Protein AF-A4X6F1-F1 (afdb_monomer)

InterPro domains:
  IPR041304 AbiTii [PF18864] (18-211)

pLDDT: mean 76.02, std 17.21, range [30.52, 94.38]

Organism: Salinispora tropica (strain ATCC BAA-916 / DSM 44818 / JCM 13857 / NBRC 105044 / CNB-440) (NCBI:txid369723)

Sequence (325 aa):
MCRVRRRLLCAYRGPVTLVEDLIRDATASAVPVEDLPRRLKVIAARSKTAELAAWVGHELQGYHASPELIPSYRGPFAVPALGHFLGPFGSERKNEAIAPAAFPKEYRDGPLFNITFADSMAELTDHARTDEKAIRAAWPADALVLVEMLKREGTLNMDPMYSLIQGYRAIPRSMLIGVLDSVRNRILDLALSFEEIAPDAGESRATPEESARMSQVFNTYVYGGQAAVGSTNVHQVQVNRSDEDTLLAALAAVGVDPDSMEELKKALAEDREDNGGNDPAKPGRAVSSWLGRLSLRAATAGGTVAVGAGGNVVSQLIMSYFGMG

Solvent-accessible surface area (backbone atoms only — not comparable to full-atom values): 18382 Å² total; per-residue (Å²): 136,87,81,84,78,82,79,79,79,75,76,82,72,70,85,84,36,61,34,58,54,47,38,53,43,56,72,34,89,84,50,62,67,64,55,51,48,62,55,50,37,52,34,21,63,45,28,67,28,62,68,59,34,49,51,36,46,34,48,65,69,21,26,80,92,44,70,85,73,59,46,68,76,40,32,79,38,86,38,58,22,30,27,31,32,44,32,69,98,77,38,72,44,73,74,40,77,55,59,51,82,30,44,51,78,86,51,42,85,28,75,72,30,32,46,63,65,40,64,17,40,60,55,48,52,55,65,50,64,51,90,56,69,48,48,77,48,65,55,61,73,66,54,49,55,48,52,54,50,34,45,74,71,65,58,33,68,64,66,84,68,46,45,70,80,44,51,24,27,46,43,47,37,66,56,49,49,50,35,54,48,54,51,40,51,47,54,32,54,51,30,55,54,37,43,76,67,39,60,53,38,42,76,46,74,49,51,74,66,45,27,52,52,49,48,53,53,47,46,47,74,66,34,57,91,44,70,75,80,77,64,93,72,60,70,81,69,68,61,53,75,83,51,64,70,60,52,52,52,54,41,47,76,73,54,54,53,72,69,62,52,56,51,46,56,52,18,52,50,50,30,18,54,78,49,78,72,39,83,51,78,51,81,40,71,43,42,51,49,47,55,52,50,52,56,52,44,33,73,72,42,101,49,90,46,59,81,54,65,54,61,58,49,55,50,48,54,53,30,35,48,40,70,57,116

Mean predicted aligned error: 16.56 Å

Radius of gyration: 26.86 Å; Cα contacts (8 Å, |Δi|>4): 402; chains: 1; bounding box: 90×57×72 Å

Secondary structure (DSSP, 8-state):
-PPP--------PPPPPHHHHHHHHHH-TTS-GGGHHHHHHHHHHHHT-HHHHHHHHHHHH-STT-GGG--GGG--EE--EEEEEE-GGG-EEEEEEE-GGGS-HHHHTSTTTEE---S-HHHHHHHHH-S-SEEEEEPPHHHHHHHHHHHHTT-S-S-TT-EEEEEEEEEEHHHHHHHHHHHHHHHHHHHHHHHHH-TTBTTBPPPHHHHHHHHHHHIIIIITTS--TT-TTS------TT-HHHHHHHHHHTT--HHHHHHHHHHHHHHHHHTTTS--SS--HHHHHHHHHHHHHHHHS-SSS-TTHHHHHHHHHHHHHTT--

Foldseek 3Di:
DDDDDDPPPPPPDDPQALLNVLLVLLPDPPHQLLVSLVSQCLLCVLQVQVVSNVVSVQQAAFCPVPVVLAFPLQDFDFFWKFFWKAFPPRDIDGRHTDQLVQADPVPSSPPLGTDGTRHHSVVLVVLLPDPDQWDWAWDDPVVLVVQVVCVVVVRGNDDNRIGTPTMTTTHGSVSSVSSSNLSSVLSNQLSVQLCVLPVNRSVHRHDPVSSVSSNVSNCCSGPVVAPSPDDPPPPPPQLPQPPLVVLLVQLVVLPDDPVLSVQQVVQQVVQCVVVVNDRDLDRDPSNVVSLVVSLVCCVPDVDDPPNPNSSVVNVVSRCSNSVND

Structure (mmCIF, N/CA/C/O backbone):
data_AF-A4X6F1-F1
#
_entry.id   AF-A4X6F1-F1
#
loop_
_atom_site.group_PDB
_atom_site.id
_atom_site.type_symbol
_atom_site.label_atom_id
_atom_site.label_alt_id
_atom_site.label_comp_id
_atom_site.label_asym_id
_atom_site.label_entity_id
_atom_site.label_seq_id
_atom_site.pdbx_PDB_ins_code
_atom_site.Cartn_x
_atom_site.Cartn_y
_atom_site.Cartn_z
_atom_site.occupancy
_atom_site.B_iso_or_equiv
_atom_site.auth_seq_id
_atom_site.auth_comp_id
_atom_site.auth_asym_id
_atom_site.auth_atom_id
_atom_site.pdbx_PDB_model_num
ATOM 1 N N . MET A 1 1 ? 57.272 -41.730 -19.619 1.00 36.62 1 MET A N 1
ATOM 2 C CA . MET A 1 1 ? 55.916 -41.923 -19.057 1.00 36.62 1 MET A CA 1
ATOM 3 C C . MET A 1 1 ? 55.271 -40.559 -18.838 1.00 36.62 1 MET A C 1
ATOM 5 O O . MET A 1 1 ? 55.681 -39.824 -17.949 1.00 36.62 1 MET A O 1
ATOM 9 N N . CYS A 1 2 ? 54.348 -40.186 -19.728 1.00 32.41 2 CYS A N 1
ATOM 10 C CA . CYS A 1 2 ? 53.665 -38.889 -19.763 1.00 32.41 2 CYS A CA 1
ATOM 11 C C . CYS A 1 2 ? 52.750 -38.680 -18.549 1.00 32.41 2 CYS A C 1
ATOM 13 O O . CYS A 1 2 ? 51.863 -39.490 -18.293 1.00 32.41 2 CYS A O 1
ATOM 15 N N . ARG A 1 3 ? 52.927 -37.551 -17.850 1.00 36.66 3 ARG A N 1
ATOM 16 C CA . ARG A 1 3 ? 51.977 -37.036 -16.857 1.00 36.66 3 ARG A CA 1
ATOM 17 C C . ARG A 1 3 ? 50.775 -36.399 -17.557 1.00 36.66 3 ARG A C 1
ATOM 19 O O . ARG A 1 3 ? 50.921 -35.523 -18.406 1.00 36.66 3 ARG A O 1
ATOM 26 N N . VAL A 1 4 ? 49.598 -36.845 -17.140 1.00 40.94 4 VAL A N 1
ATOM 27 C CA . VAL A 1 4 ? 48.264 -36.371 -17.516 1.00 40.94 4 VAL A CA 1
ATOM 28 C C . VAL A 1 4 ? 48.115 -34.877 -17.193 1.00 40.94 4 VAL A C 1
ATOM 30 O O . VAL A 1 4 ? 48.156 -34.487 -16.028 1.00 40.94 4 VAL A O 1
ATOM 33 N N . ARG A 1 5 ? 47.905 -34.030 -18.209 1.00 41.47 5 ARG A N 1
ATOM 34 C CA . ARG A 1 5 ? 47.397 -32.658 -18.036 1.00 41.47 5 ARG A CA 1
ATOM 35 C C . ARG A 1 5 ? 45.874 -32.688 -18.172 1.00 41.47 5 ARG A C 1
ATOM 37 O O . ARG A 1 5 ? 45.359 -32.733 -19.285 1.00 41.47 5 ARG A O 1
ATOM 44 N N . ARG A 1 6 ? 45.149 -32.638 -17.049 1.00 42.06 6 ARG A N 1
ATOM 45 C CA . ARG A 1 6 ? 43.729 -32.252 -17.042 1.00 42.06 6 ARG A CA 1
ATOM 46 C C . ARG A 1 6 ? 43.650 -30.759 -17.370 1.00 42.06 6 ARG A C 1
ATOM 48 O O . ARG A 1 6 ? 44.070 -29.931 -16.567 1.00 42.06 6 ARG A O 1
ATOM 55 N N . ARG A 1 7 ? 43.141 -30.420 -18.556 1.00 40.66 7 ARG A N 1
ATOM 56 C CA . ARG A 1 7 ? 42.667 -29.066 -18.869 1.00 40.66 7 ARG A CA 1
ATOM 57 C C . ARG A 1 7 ? 41.389 -28.839 -18.062 1.00 40.66 7 ARG A C 1
ATOM 59 O O . ARG A 1 7 ? 40.362 -29.431 -18.372 1.00 40.66 7 ARG A O 1
ATOM 66 N N . LEU A 1 8 ? 41.471 -28.020 -17.017 1.00 40.75 8 LEU A N 1
ATOM 67 C CA . LEU A 1 8 ? 40.300 -27.373 -16.435 1.00 40.75 8 LEU A CA 1
ATOM 68 C C . LEU A 1 8 ? 39.771 -26.400 -17.492 1.00 40.75 8 LEU A C 1
ATOM 70 O O . LEU A 1 8 ? 40.418 -25.402 -17.803 1.00 40.75 8 LEU A O 1
ATOM 74 N N . LEU A 1 9 ? 38.637 -26.743 -18.097 1.00 37.91 9 LEU A N 1
ATOM 75 C CA . LEU A 1 9 ? 37.834 -25.812 -18.878 1.00 37.91 9 LEU A CA 1
ATOM 76 C C . LEU A 1 9 ? 37.251 -24.803 -17.885 1.00 37.91 9 LEU A C 1
ATOM 78 O O . LEU A 1 9 ? 36.256 -25.076 -17.221 1.00 37.91 9 LEU A O 1
ATOM 82 N N . CYS A 1 10 ? 37.920 -23.662 -17.739 1.00 36.12 10 CYS A N 1
ATOM 83 C CA . CYS A 1 10 ? 37.310 -22.477 -17.157 1.00 36.12 10 CYS A CA 1
ATOM 84 C C . CYS A 1 10 ? 36.230 -22.040 -18.153 1.00 36.12 10 CYS A C 1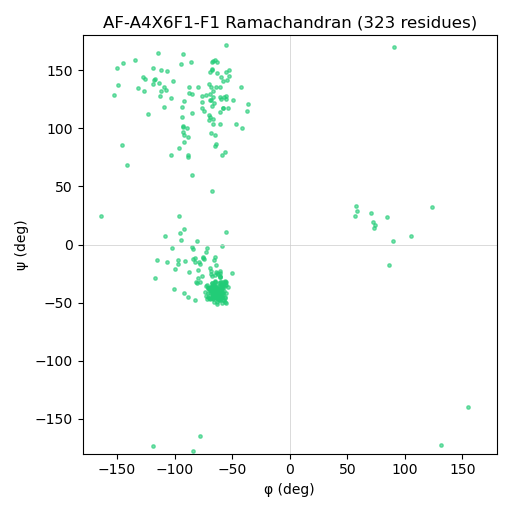
ATOM 86 O O . CYS A 1 10 ? 36.559 -21.557 -19.237 1.00 36.12 10 CYS A O 1
ATOM 88 N N . ALA A 1 11 ? 34.960 -22.309 -17.848 1.00 42.09 11 ALA A N 1
ATOM 89 C CA . ALA A 1 11 ? 33.855 -21.764 -18.619 1.00 42.09 11 ALA A CA 1
ATOM 90 C C . ALA A 1 11 ? 33.946 -20.237 -18.518 1.00 42.09 11 ALA A C 1
ATOM 92 O O . ALA A 1 11 ? 33.846 -19.677 -17.428 1.00 42.09 11 ALA A O 1
ATOM 93 N N . TYR A 1 12 ? 34.217 -19.579 -19.642 1.00 37.53 12 TYR A N 1
ATOM 94 C CA . TYR A 1 12 ? 34.167 -18.129 -19.756 1.00 37.53 12 TYR A CA 1
ATOM 95 C C . TYR A 1 12 ? 32.707 -17.710 -19.550 1.00 37.53 12 TYR A C 1
ATOM 97 O O . TYR A 1 12 ? 31.896 -17.794 -20.468 1.00 37.53 12 TYR A O 1
ATOM 105 N N . ARG A 1 13 ? 32.351 -17.359 -18.312 1.00 44.72 13 ARG A N 1
ATOM 106 C CA . ARG A 1 13 ? 31.110 -16.643 -18.011 1.00 44.72 13 ARG A CA 1
ATOM 107 C C . ARG A 1 13 ? 31.314 -15.241 -18.592 1.00 44.72 13 ARG A C 1
ATOM 109 O O . ARG A 1 13 ? 32.350 -14.637 -18.312 1.00 44.72 13 ARG A O 1
ATOM 116 N N . GLY A 1 14 ? 30.417 -14.791 -19.469 1.00 52.62 14 GLY A N 1
ATOM 117 C CA . GLY A 1 14 ? 30.467 -13.438 -20.033 1.00 52.62 14 GLY A CA 1
ATOM 118 C C . GLY A 1 14 ? 30.489 -12.359 -18.937 1.00 52.62 14 GLY A C 1
ATOM 119 O O . GLY A 1 14 ? 30.359 -12.691 -17.754 1.00 52.62 14 GLY A O 1
ATOM 120 N N . PRO A 1 15 ? 30.701 -11.078 -19.287 1.00 60.91 15 PRO A N 1
ATOM 121 C CA . PRO A 1 15 ? 30.598 -9.999 -18.309 1.00 60.91 15 PRO A CA 1
ATOM 122 C C . PRO A 1 15 ? 29.216 -10.055 -17.647 1.00 60.91 15 PRO A C 1
ATOM 124 O O . PRO A 1 15 ? 28.209 -10.093 -18.344 1.00 60.91 15 PRO A O 1
ATOM 127 N N . VAL A 1 16 ? 29.193 -10.119 -16.313 1.00 68.19 16 VAL A N 1
ATOM 128 C CA . VAL A 1 16 ? 27.951 -10.131 -15.528 1.00 68.19 16 VAL A CA 1
ATOM 129 C C . VAL A 1 16 ? 27.199 -8.835 -15.815 1.00 68.19 16 VAL A C 1
ATOM 131 O O . VAL A 1 16 ? 27.798 -7.763 -15.710 1.00 68.19 16 VAL A O 1
ATOM 134 N N . THR A 1 17 ? 25.931 -8.931 -16.211 1.00 82.75 17 THR A N 1
ATOM 135 C CA . THR A 1 17 ? 25.124 -7.757 -16.578 1.00 82.75 17 THR A CA 1
ATOM 136 C C . THR A 1 17 ? 24.471 -7.128 -15.344 1.00 82.75 17 THR A C 1
ATOM 138 O O . THR A 1 17 ? 24.249 -7.796 -14.330 1.00 82.75 17 THR A O 1
ATOM 141 N N . LEU A 1 18 ? 24.107 -5.840 -15.414 1.00 84.69 18 LEU A N 1
ATOM 142 C CA . LEU A 1 18 ? 23.354 -5.178 -14.334 1.00 84.69 18 LEU A CA 1
ATOM 143 C C . LEU A 1 18 ? 22.042 -5.897 -13.974 1.00 84.69 18 LEU A C 1
ATOM 145 O O . LEU A 1 18 ? 21.620 -5.846 -12.816 1.00 84.69 18 LEU A O 1
ATOM 149 N N . VAL A 1 19 ? 21.392 -6.537 -14.949 1.00 83.88 19 VAL A N 1
ATOM 150 C CA . VAL A 1 19 ? 20.158 -7.305 -14.731 1.00 83.88 19 VAL A CA 1
ATOM 151 C C . VAL A 1 19 ? 20.457 -8.597 -13.973 1.00 83.88 19 VAL A C 1
ATOM 153 O O . VAL A 1 19 ? 19.805 -8.858 -12.963 1.00 83.88 19 VAL A O 1
ATOM 156 N N . GLU A 1 20 ? 21.487 -9.350 -14.370 1.00 84.38 20 GLU A N 1
ATOM 157 C CA . GLU A 1 20 ? 21.931 -10.552 -13.646 1.00 84.38 20 GLU A CA 1
ATOM 158 C C . GLU A 1 20 ? 22.340 -10.226 -12.197 1.00 84.38 20 GLU A C 1
ATOM 160 O O . GLU A 1 20 ? 21.999 -10.957 -11.260 1.00 84.38 20 GLU A O 1
ATOM 165 N N . ASP A 1 21 ? 23.032 -9.101 -11.987 1.00 86.06 21 ASP A N 1
ATOM 166 C CA . ASP A 1 21 ? 23.384 -8.599 -10.656 1.00 86.06 21 ASP A CA 1
ATOM 167 C C . ASP A 1 21 ? 22.141 -8.249 -9.824 1.00 86.06 21 ASP A C 1
ATOM 169 O O . ASP A 1 21 ? 22.114 -8.514 -8.620 1.00 86.06 21 ASP A O 1
ATOM 173 N N . LEU A 1 22 ? 21.105 -7.670 -10.440 1.00 87.38 22 LEU A N 1
ATOM 174 C CA . LEU A 1 22 ? 19.850 -7.360 -9.759 1.00 87.38 22 LEU A CA 1
ATOM 175 C C . LEU A 1 22 ? 19.073 -8.631 -9.388 1.00 87.38 22 LEU A C 1
ATOM 177 O O . LEU A 1 22 ? 18.579 -8.715 -8.266 1.00 87.38 22 LEU A O 1
ATOM 181 N N . ILE A 1 23 ? 19.009 -9.628 -10.276 1.00 86.19 23 ILE A N 1
ATOM 182 C CA . ILE A 1 23 ? 18.374 -10.931 -10.010 1.00 86.19 23 ILE A CA 1
ATOM 183 C C . ILE A 1 23 ? 19.081 -11.632 -8.847 1.00 86.19 23 ILE A C 1
ATOM 185 O O . ILE A 1 23 ? 18.438 -12.093 -7.895 1.00 86.19 23 ILE A O 1
ATOM 189 N N . ARG A 1 24 ? 20.41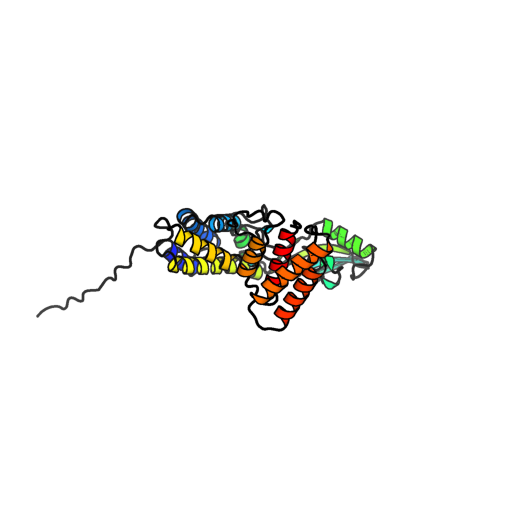8 -11.677 -8.876 1.00 86.19 24 ARG A N 1
ATOM 190 C CA . ARG A 1 24 ? 21.219 -12.260 -7.792 1.00 86.19 24 ARG A CA 1
ATOM 191 C C . ARG A 1 24 ? 20.947 -11.564 -6.461 1.00 86.19 24 ARG A C 1
ATOM 193 O O . ARG A 1 24 ? 20.807 -12.224 -5.437 1.00 86.19 24 ARG A O 1
ATOM 200 N N . ASP A 1 25 ? 20.864 -10.243 -6.462 1.00 86.56 25 ASP A N 1
ATOM 201 C CA . ASP A 1 25 ? 20.726 -9.475 -5.231 1.00 86.56 25 ASP A CA 1
ATOM 202 C C . ASP A 1 25 ? 19.282 -9.459 -4.703 1.00 86.56 25 ASP A C 1
ATOM 204 O O . ASP A 1 25 ? 19.070 -9.416 -3.491 1.00 86.56 25 ASP A O 1
ATOM 208 N N . ALA A 1 26 ? 18.284 -9.576 -5.582 1.00 84.88 26 ALA A N 1
ATOM 209 C CA . ALA A 1 26 ? 16.891 -9.756 -5.191 1.00 84.88 26 ALA A CA 1
ATOM 210 C C . ALA A 1 26 ? 16.644 -11.145 -4.575 1.00 84.88 26 ALA A C 1
ATOM 212 O O . ALA A 1 26 ? 15.922 -11.241 -3.580 1.00 84.88 26 ALA A O 1
ATOM 213 N N . THR A 1 27 ? 17.292 -12.191 -5.106 1.00 83.94 27 THR A N 1
ATOM 214 C CA . THR A 1 27 ? 17.235 -13.567 -4.569 1.00 83.94 27 THR A CA 1
ATOM 215 C C . THR A 1 27 ? 18.090 -13.762 -3.315 1.00 83.94 27 THR A C 1
ATOM 217 O O . THR A 1 27 ? 17.778 -14.602 -2.467 1.00 83.94 27 THR A O 1
ATOM 220 N N . ALA A 1 28 ? 19.154 -12.975 -3.147 1.00 79.31 28 ALA A N 1
ATOM 221 C CA . ALA A 1 28 ? 19.976 -13.009 -1.950 1.00 79.31 28 ALA A CA 1
ATOM 222 C C . ALA A 1 28 ? 19.284 -12.305 -0.769 1.00 79.31 28 ALA A C 1
ATOM 224 O O . ALA A 1 28 ? 19.047 -11.099 -0.777 1.00 79.31 28 ALA A O 1
ATOM 225 N N . SER A 1 29 ? 19.086 -13.034 0.334 1.00 70.06 29 SER A N 1
ATOM 226 C CA . SER A 1 29 ? 18.582 -12.459 1.595 1.00 70.06 29 SER A CA 1
ATOM 227 C C . SER A 1 29 ? 19.545 -11.447 2.245 1.00 70.06 29 SER A C 1
ATOM 229 O O . SER A 1 29 ? 19.174 -10.797 3.219 1.00 70.06 29 SER A O 1
ATOM 231 N N . ALA A 1 30 ? 20.786 -11.340 1.758 1.00 75.94 30 ALA A N 1
ATOM 232 C CA . ALA A 1 30 ? 21.820 -10.485 2.338 1.00 75.94 30 ALA A CA 1
ATOM 233 C C . ALA A 1 30 ? 21.686 -9.003 1.949 1.00 75.94 30 ALA A C 1
ATOM 235 O O . ALA A 1 30 ? 22.219 -8.146 2.651 1.00 75.94 30 ALA A O 1
ATOM 236 N N . VAL A 1 31 ? 21.004 -8.695 0.841 1.00 81.81 31 VAL A N 1
ATOM 237 C CA . VAL A 1 31 ? 20.867 -7.318 0.352 1.00 81.81 31 VAL A CA 1
ATOM 238 C C . VAL A 1 31 ? 19.594 -6.698 0.929 1.00 81.81 31 VAL A C 1
ATOM 240 O O . VAL A 1 31 ? 18.511 -7.262 0.726 1.00 81.81 31 VAL A O 1
ATOM 243 N N . PRO A 1 32 ? 19.680 -5.553 1.634 1.00 84.19 32 PRO A N 1
ATOM 244 C CA . PRO A 1 32 ? 18.504 -4.844 2.124 1.00 84.19 32 PRO A CA 1
ATOM 245 C C . PRO A 1 32 ? 17.571 -4.458 0.975 1.00 84.19 32 PRO A C 1
ATOM 247 O O . PRO A 1 32 ? 18.009 -4.080 -0.112 1.00 84.19 32 PRO A O 1
ATOM 250 N N . VAL A 1 33 ? 16.264 -4.565 1.201 1.00 85.31 33 VAL A N 1
ATOM 251 C CA . VAL A 1 33 ? 15.270 -4.330 0.144 1.00 85.31 33 VAL A CA 1
ATOM 252 C C . VAL A 1 33 ? 15.288 -2.879 -0.338 1.00 85.31 33 VAL A C 1
ATOM 254 O O . VAL A 1 33 ? 15.085 -2.628 -1.519 1.00 85.31 33 VAL A O 1
ATOM 257 N N . GLU A 1 34 ? 15.617 -1.931 0.538 1.00 86.06 34 GLU A N 1
ATOM 258 C CA . GLU A 1 34 ? 15.741 -0.504 0.235 1.00 86.06 34 GLU A CA 1
ATOM 259 C C . GLU A 1 34 ? 16.867 -0.171 -0.765 1.00 86.06 34 GLU A C 1
ATOM 261 O O . GLU A 1 34 ? 16.849 0.896 -1.383 1.00 86.06 34 GLU A O 1
ATOM 266 N N . ASP A 1 35 ? 17.824 -1.082 -0.975 1.00 87.38 35 ASP A N 1
ATOM 267 C CA . ASP A 1 35 ? 18.911 -0.911 -1.944 1.00 87.38 35 ASP A CA 1
ATOM 268 C C . ASP A 1 35 ? 18.540 -1.388 -3.354 1.00 87.38 35 ASP A C 1
ATOM 270 O O . ASP A 1 35 ? 19.111 -0.906 -4.339 1.00 87.38 35 ASP A O 1
ATOM 274 N N . LEU A 1 36 ? 17.565 -2.295 -3.482 1.00 88.81 36 LEU A N 1
ATOM 275 C CA . LEU A 1 36 ? 17.154 -2.856 -4.773 1.00 88.81 36 LEU A CA 1
ATOM 276 C C . LEU A 1 36 ? 16.548 -1.797 -5.717 1.00 88.81 36 LEU A C 1
ATOM 278 O O . LEU A 1 36 ? 16.987 -1.733 -6.872 1.00 88.81 36 LEU A O 1
ATOM 282 N N . PRO A 1 37 ? 15.642 -0.893 -5.273 1.00 90.56 37 PRO A N 1
ATOM 283 C CA . PRO A 1 37 ? 15.121 0.164 -6.135 1.00 90.56 37 PRO A CA 1
ATOM 284 C C . PRO A 1 37 ? 16.221 1.090 -6.663 1.00 90.56 37 PRO A C 1
ATOM 286 O O . PRO A 1 37 ? 16.150 1.539 -7.803 1.00 90.56 37 PRO A O 1
ATOM 289 N N . ARG A 1 38 ? 17.287 1.355 -5.889 1.00 89.38 38 ARG A N 1
ATOM 290 C CA . ARG A 1 38 ? 18.401 2.213 -6.343 1.00 89.38 38 ARG A CA 1
ATOM 291 C C . ARG A 1 38 ? 19.115 1.623 -7.555 1.00 89.38 38 ARG A C 1
ATOM 293 O O . ARG A 1 38 ? 19.482 2.364 -8.464 1.00 89.38 38 ARG A O 1
ATOM 300 N N . ARG A 1 39 ? 19.284 0.302 -7.588 1.00 88.94 39 ARG A N 1
ATOM 301 C CA . ARG A 1 39 ? 19.894 -0.412 -8.720 1.00 88.94 39 ARG A CA 1
ATOM 302 C C . ARG A 1 39 ? 18.962 -0.450 -9.917 1.00 88.94 39 ARG A C 1
ATOM 304 O O . ARG A 1 39 ? 19.374 -0.115 -11.025 1.00 88.94 39 ARG A O 1
ATOM 311 N N . LEU A 1 40 ? 17.686 -0.736 -9.675 1.00 88.94 40 LEU A N 1
ATOM 312 C CA . LEU A 1 40 ? 16.667 -0.682 -10.715 1.00 88.94 40 LEU A CA 1
ATOM 313 C C . LEU A 1 40 ? 16.540 0.724 -11.324 1.00 88.94 40 LEU A C 1
ATOM 315 O O . LEU A 1 40 ? 16.328 0.843 -12.526 1.00 88.94 40 LEU A O 1
ATOM 319 N N . LYS A 1 41 ? 16.778 1.793 -10.549 1.00 88.75 41 LYS A N 1
ATOM 320 C CA . LYS A 1 41 ? 16.838 3.176 -11.057 1.00 88.75 41 LYS A CA 1
ATOM 321 C C . LYS A 1 41 ? 17.883 3.349 -12.157 1.00 88.75 41 LYS A C 1
ATOM 323 O O . LYS A 1 41 ? 17.637 4.064 -13.126 1.00 88.75 41 LYS A O 1
ATOM 328 N N . VAL A 1 42 ? 19.050 2.718 -12.006 1.00 87.44 42 VAL A N 1
ATOM 329 C CA . VAL A 1 42 ? 20.131 2.779 -13.002 1.00 87.44 42 VAL A CA 1
ATOM 330 C C . VAL A 1 42 ? 19.686 2.099 -14.295 1.00 87.44 42 VAL A C 1
ATOM 332 O O . VAL A 1 42 ? 19.844 2.678 -15.370 1.00 87.44 42 VAL A O 1
ATOM 335 N N . ILE A 1 43 ? 19.070 0.919 -14.187 1.00 85.56 43 ILE A N 1
ATOM 336 C CA . ILE A 1 43 ? 18.533 0.172 -15.333 1.00 85.56 43 ILE A CA 1
ATOM 337 C C . ILE A 1 43 ? 17.420 0.976 -16.019 1.00 85.56 43 ILE A C 1
ATOM 339 O O . ILE A 1 43 ? 17.458 1.148 -17.237 1.00 85.56 43 ILE A O 1
ATOM 343 N N . ALA A 1 44 ? 16.490 1.552 -15.254 1.00 85.44 44 ALA A N 1
ATOM 344 C CA . ALA A 1 44 ? 15.395 2.375 -15.765 1.00 85.44 44 ALA A CA 1
ATOM 345 C C . ALA A 1 44 ? 15.899 3.610 -16.529 1.00 85.44 44 ALA A C 1
ATOM 347 O O . ALA A 1 44 ? 15.438 3.899 -17.634 1.00 85.44 44 ALA A O 1
ATOM 348 N N . ALA A 1 45 ? 16.891 4.313 -15.972 1.00 84.50 45 ALA A N 1
ATOM 349 C CA . ALA A 1 45 ? 17.476 5.498 -16.594 1.00 84.50 45 ALA A CA 1
ATOM 350 C C . ALA A 1 45 ? 18.192 5.174 -17.916 1.00 84.50 45 ALA A C 1
ATOM 352 O O . ALA A 1 45 ? 18.088 5.934 -18.881 1.00 84.50 45 ALA A O 1
ATOM 353 N N . ARG A 1 46 ? 18.903 4.042 -17.980 1.00 82.44 46 ARG A N 1
ATOM 354 C CA . ARG A 1 46 ? 19.641 3.611 -19.179 1.00 82.44 46 ARG A CA 1
ATOM 355 C C . ARG A 1 46 ? 18.730 3.008 -20.255 1.00 82.44 46 ARG A C 1
ATOM 357 O O . ARG A 1 46 ? 18.975 3.231 -21.440 1.00 82.44 46 ARG A O 1
ATOM 364 N N . SER A 1 47 ? 17.650 2.344 -19.845 1.00 76.94 47 SER A N 1
ATOM 365 C CA . SER A 1 47 ? 16.636 1.745 -20.731 1.00 76.94 47 SER A CA 1
ATOM 366 C C . SER A 1 47 ? 15.548 2.734 -21.165 1.00 76.94 47 SER A C 1
ATOM 368 O O . SER A 1 47 ? 14.682 2.392 -21.955 1.00 76.94 47 SER A O 1
ATOM 370 N N . LYS A 1 48 ? 15.600 3.986 -20.682 1.00 79.25 4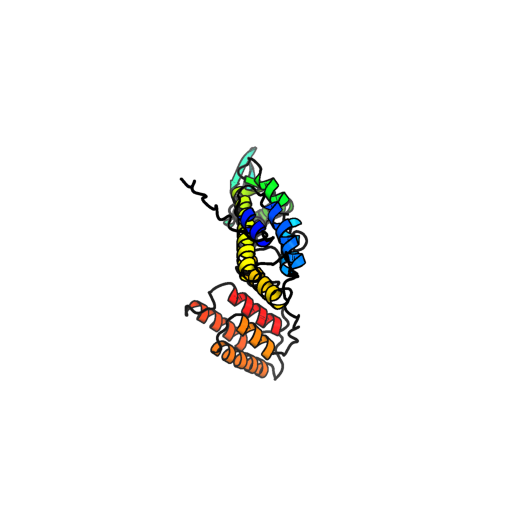8 LYS A N 1
ATOM 371 C CA . LYS A 1 48 ? 14.669 5.077 -21.031 1.00 79.25 48 LYS A CA 1
ATOM 372 C C . LYS A 1 48 ? 13.195 4.779 -20.724 1.00 79.25 48 LYS A C 1
ATOM 374 O O . LYS A 1 48 ? 12.301 5.342 -21.354 1.00 79.25 48 LYS A O 1
ATOM 379 N N . THR A 1 49 ? 12.947 3.956 -19.713 1.00 76.25 49 THR A N 1
ATOM 380 C CA . THR A 1 49 ? 11.605 3.607 -19.235 1.00 76.25 49 THR A CA 1
ATOM 381 C C . THR A 1 49 ? 11.165 4.626 -18.178 1.00 76.25 49 THR A C 1
ATOM 383 O O . THR A 1 49 ? 11.489 4.491 -16.998 1.00 76.25 49 THR A O 1
ATOM 386 N N . ALA A 1 50 ? 10.468 5.686 -18.602 1.00 77.69 50 ALA A N 1
ATOM 387 C CA . ALA A 1 50 ? 10.100 6.808 -17.728 1.00 77.69 50 ALA A CA 1
ATOM 388 C C . ALA A 1 50 ? 9.170 6.398 -16.572 1.00 77.69 50 ALA A C 1
ATOM 390 O O . ALA A 1 50 ? 9.387 6.818 -15.438 1.00 77.69 50 ALA A O 1
ATOM 391 N N . GLU A 1 51 ? 8.189 5.537 -16.843 1.00 79.94 51 GLU A N 1
ATOM 392 C CA . GLU A 1 51 ? 7.223 5.055 -15.845 1.00 79.94 51 GLU A CA 1
ATOM 393 C C . GLU A 1 51 ? 7.908 4.243 -14.738 1.00 79.94 51 GLU A C 1
ATOM 395 O O . GLU A 1 51 ? 7.697 4.488 -13.552 1.00 79.94 51 GLU A O 1
ATOM 400 N N . LEU A 1 52 ? 8.826 3.349 -15.122 1.00 85.31 52 LEU A N 1
ATOM 401 C CA . LEU A 1 52 ? 9.642 2.588 -14.179 1.00 85.31 52 LEU A CA 1
ATOM 402 C C . LEU A 1 52 ? 10.505 3.514 -13.313 1.00 85.31 52 LEU A C 1
ATOM 404 O O . LEU A 1 52 ? 10.611 3.319 -12.104 1.00 85.31 52 LEU A O 1
ATOM 408 N N . ALA A 1 53 ? 11.122 4.535 -13.916 1.00 84.19 53 ALA A N 1
ATOM 409 C CA . ALA A 1 53 ? 11.933 5.499 -13.179 1.00 84.19 53 ALA A CA 1
ATOM 410 C C . ALA A 1 53 ? 11.096 6.324 -12.184 1.00 84.19 53 ALA A C 1
ATOM 412 O O . ALA A 1 53 ? 11.582 6.611 -11.086 1.00 84.19 53 ALA A O 1
ATOM 413 N N . ALA A 1 54 ? 9.858 6.677 -12.546 1.00 86.19 54 ALA A N 1
ATOM 414 C CA . ALA A 1 54 ? 8.917 7.370 -11.671 1.00 86.19 54 ALA A CA 1
ATOM 415 C C . ALA A 1 54 ? 8.500 6.487 -10.488 1.00 86.19 54 ALA A C 1
ATOM 417 O O . ALA A 1 54 ? 8.650 6.906 -9.341 1.00 86.19 54 ALA A O 1
ATOM 418 N N . TRP A 1 55 ? 8.094 5.240 -10.744 1.00 89.50 55 TRP A N 1
ATOM 419 C CA . TRP A 1 55 ? 7.754 4.278 -9.691 1.00 89.50 55 TRP A CA 1
ATOM 420 C C . TRP A 1 55 ? 8.914 4.042 -8.724 1.00 89.50 55 TRP A C 1
ATOM 422 O O . TRP A 1 55 ? 8.744 4.174 -7.516 1.00 89.50 55 TRP A O 1
ATOM 432 N N . VAL A 1 56 ? 10.127 3.812 -9.237 1.00 90.75 56 VAL A N 1
ATOM 433 C CA . VAL A 1 56 ? 11.329 3.704 -8.394 1.00 90.75 56 VAL A CA 1
ATOM 434 C C . VAL A 1 56 ? 11.565 4.983 -7.580 1.00 90.75 56 VAL A C 1
ATOM 436 O O . VAL A 1 56 ? 12.008 4.917 -6.433 1.00 90.75 56 VAL A O 1
ATOM 439 N N . GLY A 1 57 ? 11.287 6.154 -8.157 1.00 88.38 57 GLY A N 1
ATOM 440 C CA . GLY A 1 57 ? 11.333 7.434 -7.454 1.00 88.38 57 GLY A CA 1
ATOM 441 C C . GLY A 1 57 ? 10.391 7.467 -6.253 1.00 88.38 57 GLY A C 1
ATOM 442 O O . GLY A 1 57 ? 10.840 7.778 -5.149 1.00 88.38 57 GLY A O 1
ATOM 443 N N . HIS A 1 58 ? 9.131 7.081 -6.452 1.00 90.38 58 HIS A N 1
ATOM 444 C CA . HIS A 1 58 ? 8.127 7.017 -5.391 1.00 90.38 58 HIS A CA 1
ATOM 445 C C . HIS A 1 58 ? 8.438 5.946 -4.340 1.00 90.38 58 HIS A C 1
ATOM 447 O O . HIS A 1 58 ? 8.307 6.205 -3.150 1.00 90.38 58 HIS A O 1
ATOM 453 N N . GLU A 1 59 ? 8.947 4.777 -4.727 1.00 91.88 59 GLU A N 1
ATOM 454 C CA . GLU A 1 59 ? 9.389 3.755 -3.766 1.00 91.88 59 GLU A CA 1
ATOM 455 C C . GLU A 1 59 ? 10.525 4.270 -2.858 1.00 91.88 59 GLU A C 1
ATOM 457 O O . GLU A 1 59 ? 10.572 3.967 -1.663 1.00 91.88 59 GLU A O 1
ATOM 462 N N . LEU A 1 60 ? 11.435 5.089 -3.399 1.00 91.00 60 LEU A N 1
ATOM 463 C CA . LEU A 1 60 ? 12.564 5.649 -2.649 1.00 91.00 60 LEU A CA 1
ATOM 464 C C . LEU A 1 60 ? 12.208 6.876 -1.801 1.00 91.00 60 LEU A C 1
ATOM 466 O O . LEU A 1 60 ? 12.851 7.087 -0.776 1.00 91.00 60 LEU A O 1
ATOM 470 N N . GLN A 1 61 ? 11.256 7.701 -2.236 1.00 90.25 61 GLN A N 1
ATOM 471 C CA . GLN A 1 61 ? 10.921 8.984 -1.594 1.00 90.25 61 GLN A CA 1
ATOM 472 C C . GLN A 1 61 ? 9.601 8.951 -0.816 1.00 90.25 61 GLN A C 1
ATOM 474 O O . GLN A 1 61 ? 9.347 9.846 -0.016 1.00 90.25 61 GLN A O 1
ATOM 479 N N . GLY A 1 62 ? 8.779 7.928 -1.038 1.00 88.56 62 GLY A N 1
ATOM 480 C CA . GLY A 1 62 ? 7.403 7.860 -0.571 1.00 88.56 62 GLY A CA 1
ATOM 481 C C . GLY A 1 62 ? 6.399 8.439 -1.577 1.00 88.56 62 GLY A C 1
ATOM 482 O O . GLY A 1 62 ? 6.741 9.081 -2.573 1.00 88.56 62 GLY A O 1
ATOM 483 N N . TYR A 1 63 ? 5.126 8.206 -1.281 1.00 88.00 63 TYR A N 1
ATOM 484 C CA . TYR A 1 63 ? 3.957 8.539 -2.095 1.00 88.00 63 TYR A CA 1
ATOM 485 C C . TYR A 1 63 ? 3.130 9.700 -1.518 1.00 88.00 63 TYR A C 1
ATOM 487 O O . TYR A 1 63 ? 2.059 10.003 -2.031 1.00 88.00 63 TYR A O 1
ATOM 495 N N . HIS A 1 64 ? 3.607 10.380 -0.470 1.00 78.75 64 HIS A N 1
ATOM 496 C CA . HIS A 1 64 ? 2.870 11.462 0.207 1.00 78.75 64 HIS A CA 1
ATOM 497 C C . HIS A 1 64 ? 2.419 12.592 -0.733 1.00 78.75 64 HIS A C 1
ATOM 499 O O . HIS A 1 64 ? 1.349 13.160 -0.541 1.00 78.75 64 HIS A O 1
ATOM 505 N N . ALA A 1 65 ? 3.222 12.906 -1.754 1.00 73.50 65 ALA A N 1
ATOM 506 C CA . ALA A 1 65 ? 2.906 13.934 -2.748 1.00 73.50 65 ALA A CA 1
ATOM 507 C C . ALA A 1 65 ? 1.970 13.452 -3.874 1.00 73.50 65 ALA A C 1
ATOM 509 O O . ALA A 1 65 ? 1.426 14.286 -4.592 1.00 73.50 65 ALA A O 1
ATOM 510 N N . SER A 1 66 ? 1.795 12.136 -4.031 1.00 75.81 66 SER A N 1
ATOM 511 C CA . SER A 1 66 ? 0.989 11.524 -5.099 1.00 75.81 66 SER A CA 1
ATOM 512 C C . SER A 1 66 ? 0.215 10.305 -4.572 1.00 75.81 66 SER A C 1
ATOM 514 O O . SER A 1 66 ? 0.544 9.165 -4.923 1.00 75.81 66 SER A O 1
ATOM 516 N N . PRO A 1 67 ? -0.789 10.507 -3.692 1.00 70.88 67 PRO A N 1
ATOM 517 C CA . PRO A 1 67 ? -1.551 9.413 -3.086 1.00 70.88 67 PRO A CA 1
ATOM 518 C C . PRO A 1 67 ? -2.293 8.533 -4.103 1.00 70.88 67 PRO A C 1
ATOM 520 O O . PRO A 1 67 ? -2.533 7.355 -3.852 1.00 70.88 67 PRO A O 1
ATOM 523 N N . GLU A 1 68 ? -2.648 9.095 -5.255 1.00 74.81 68 GLU A N 1
ATOM 524 C CA . GLU A 1 68 ? -3.337 8.428 -6.359 1.00 74.81 68 GLU A CA 1
ATOM 525 C C . GLU A 1 68 ? -2.477 7.386 -7.084 1.00 74.81 68 GLU A C 1
ATOM 527 O O . GLU A 1 68 ? -3.017 6.489 -7.725 1.00 74.81 68 GLU A O 1
ATOM 532 N N . LEU A 1 69 ? -1.149 7.474 -6.960 1.00 79.25 69 LEU A N 1
ATOM 533 C CA . LEU A 1 69 ? -0.205 6.555 -7.600 1.00 79.25 69 LEU A CA 1
ATOM 534 C C . LEU A 1 69 ? 0.206 5.394 -6.689 1.00 79.25 69 LEU A C 1
ATOM 536 O O . LEU A 1 69 ? 1.075 4.605 -7.066 1.00 79.25 69 LEU A O 1
ATOM 540 N N . ILE A 1 70 ? -0.380 5.294 -5.490 1.00 83.88 70 ILE A N 1
ATOM 541 C CA . ILE A 1 70 ? -0.032 4.257 -4.520 1.00 83.88 70 ILE A CA 1
ATOM 542 C C . ILE A 1 70 ? -0.423 2.875 -5.067 1.00 83.88 70 ILE A C 1
ATOM 544 O O . ILE A 1 70 ? -1.602 2.620 -5.321 1.00 83.88 70 ILE A O 1
ATOM 548 N N . PRO A 1 71 ? 0.534 1.941 -5.189 1.00 86.44 71 PRO A N 1
ATOM 549 C CA . PRO A 1 71 ? 0.235 0.593 -5.644 1.00 86.44 71 PRO A CA 1
ATOM 550 C C . PRO A 1 71 ? -0.611 -0.200 -4.641 1.00 86.44 71 PRO A C 1
ATOM 552 O O . PRO A 1 71 ? -0.470 -0.058 -3.428 1.00 86.44 71 PRO A O 1
ATOM 555 N N . SER A 1 72 ? -1.420 -1.136 -5.136 1.00 85.25 72 SER A N 1
ATOM 556 C CA . SER A 1 72 ? -2.344 -1.944 -4.318 1.00 85.25 72 SER A CA 1
ATOM 557 C C . SER A 1 72 ? -1.672 -2.796 -3.236 1.00 85.25 72 SER A C 1
ATOM 559 O O . SER A 1 72 ? -2.254 -3.058 -2.186 1.00 85.25 72 SER A O 1
ATOM 561 N N . TYR A 1 73 ? -0.416 -3.198 -3.447 1.00 87.75 73 TYR A N 1
ATOM 562 C CA . TYR A 1 73 ? 0.377 -3.909 -2.440 1.00 87.75 73 TYR A CA 1
ATOM 563 C C . TYR A 1 73 ? 0.825 -3.014 -1.275 1.00 87.75 73 TYR A C 1
ATOM 565 O O . TYR A 1 73 ? 1.461 -3.503 -0.346 1.00 87.75 73 TYR A O 1
ATOM 573 N N . ARG A 1 74 ? 0.521 -1.713 -1.310 1.00 89.19 74 ARG A N 1
ATOM 574 C CA . ARG A 1 74 ? 0.749 -0.761 -0.217 1.00 89.19 74 ARG A CA 1
ATOM 575 C C . ARG A 1 74 ? -0.522 -0.431 0.566 1.00 89.19 74 ARG A C 1
ATOM 577 O O . ARG A 1 74 ? -0.440 0.286 1.562 1.00 89.19 74 ARG A O 1
ATOM 584 N N . GLY A 1 75 ? -1.668 -0.973 0.161 1.00 87.00 75 GLY A N 1
ATOM 585 C CA . GLY A 1 75 ? -2.952 -0.814 0.833 1.00 87.00 75 GLY A CA 1
ATOM 586 C C . GLY A 1 75 ? -4.076 -0.418 -0.132 1.00 87.00 75 GLY A C 1
ATOM 587 O O . GLY A 1 75 ? -3.875 -0.406 -1.347 1.00 87.00 75 GLY A O 1
ATOM 588 N N . PRO A 1 76 ? -5.266 -0.086 0.397 1.00 89.06 76 PRO A N 1
ATOM 589 C CA . PRO A 1 76 ? -5.602 -0.056 1.821 1.00 89.06 76 PRO A CA 1
ATOM 590 C C . PRO A 1 76 ? -5.666 -1.459 2.443 1.00 89.06 76 PRO A C 1
ATOM 592 O O . PRO A 1 76 ? -6.220 -2.389 1.863 1.00 89.06 76 PRO A O 1
ATOM 595 N N . PHE A 1 77 ? -5.122 -1.603 3.651 1.00 87.69 77 PHE A N 1
ATOM 596 C CA . PHE A 1 77 ? -5.202 -2.828 4.444 1.00 87.69 77 PHE A CA 1
ATOM 597 C C . PHE A 1 77 ? -6.063 -2.624 5.682 1.00 87.69 77 PHE A C 1
ATOM 599 O O . PHE A 1 77 ? -5.832 -1.688 6.449 1.00 87.69 77 PHE A O 1
ATOM 606 N N . ALA A 1 78 ? -6.992 -3.550 5.915 1.00 89.88 78 ALA A N 1
ATOM 607 C CA . ALA A 1 78 ? -7.766 -3.583 7.146 1.00 89.88 78 ALA A CA 1
ATOM 608 C C . ALA A 1 78 ? -6.864 -3.944 8.330 1.00 89.88 78 ALA A C 1
ATOM 610 O O . ALA A 1 78 ? -6.197 -4.983 8.338 1.00 89.88 78 ALA A O 1
ATOM 611 N N . VAL A 1 79 ? -6.859 -3.082 9.343 1.00 91.69 79 VAL A N 1
ATOM 612 C CA . VAL A 1 79 ? -6.086 -3.252 10.573 1.00 91.69 79 VAL A CA 1
ATOM 613 C C . VAL A 1 79 ? -6.991 -3.113 11.795 1.00 91.69 79 VAL A C 1
ATOM 615 O O . VAL A 1 79 ? -7.913 -2.295 11.798 1.00 91.69 79 VAL A O 1
ATOM 618 N N . PRO A 1 80 ? -6.745 -3.882 12.871 1.00 90.69 80 PRO A N 1
ATOM 619 C CA . PRO A 1 80 ? -7.500 -3.722 14.104 1.00 90.69 80 PRO A CA 1
ATOM 620 C C . PRO A 1 80 ? -7.342 -2.307 14.668 1.00 90.69 80 PRO A C 1
ATOM 622 O O . PRO A 1 80 ? -6.227 -1.848 14.927 1.00 90.69 80 PRO A O 1
ATOM 625 N N . ALA A 1 81 ? -8.463 -1.629 14.900 1.00 93.44 81 ALA A N 1
ATOM 626 C CA . ALA A 1 81 ? -8.496 -0.411 15.693 1.00 93.44 81 ALA A CA 1
ATOM 627 C C . ALA A 1 81 ? -8.676 -0.774 17.168 1.00 93.44 81 ALA A C 1
ATOM 629 O O . ALA A 1 81 ? -9.560 -1.558 17.519 1.00 93.44 81 ALA A O 1
ATOM 630 N N . LEU A 1 82 ? -7.838 -0.208 18.028 1.00 94.38 82 LEU A N 1
ATOM 631 C CA . LEU A 1 82 ? -7.885 -0.386 19.471 1.00 94.38 82 LEU A CA 1
ATOM 632 C C . LEU A 1 82 ? -8.140 0.959 20.147 1.00 94.38 82 LEU A C 1
ATOM 634 O O . LEU A 1 82 ? -7.619 1.999 19.737 1.00 94.38 82 LEU A O 1
ATOM 638 N N . GLY A 1 83 ? -8.944 0.916 21.199 1.00 93.31 83 GLY A N 1
ATOM 639 C CA . GLY A 1 83 ? -9.358 2.068 21.974 1.00 93.31 83 GLY A CA 1
ATOM 640 C C . GLY A 1 83 ? -8.911 1.987 23.422 1.00 93.31 83 GLY A C 1
ATOM 641 O O . GLY A 1 83 ? -8.745 0.913 24.010 1.00 93.31 83 GLY A O 1
ATOM 642 N N . HIS A 1 84 ? -8.732 3.164 23.995 1.00 93.62 84 HIS A N 1
ATOM 643 C CA . HIS A 1 84 ? -8.681 3.383 25.420 1.00 93.62 84 HIS A CA 1
ATOM 644 C C . HIS A 1 84 ? -9.956 4.117 25.836 1.00 93.62 84 HIS A C 1
ATOM 646 O O . HIS A 1 84 ? -10.216 5.232 25.375 1.00 93.62 84 HIS A O 1
ATOM 652 N N . PHE A 1 85 ? -10.741 3.476 26.693 1.00 92.56 85 PHE A N 1
ATOM 653 C CA . PHE A 1 85 ? -12.025 3.967 27.161 1.00 92.56 85 PHE A CA 1
ATOM 654 C C . PHE A 1 85 ? -11.997 4.301 28.646 1.00 92.56 85 PHE A C 1
ATOM 656 O O . PHE A 1 85 ? -11.479 3.528 29.454 1.00 92.56 85 PHE A O 1
ATOM 663 N N . LEU A 1 86 ? -12.632 5.417 28.995 1.00 92.75 86 LEU A N 1
ATOM 664 C CA . LEU A 1 86 ? -12.891 5.824 30.370 1.00 92.75 86 LEU A CA 1
ATOM 665 C C . LEU A 1 86 ? -14.394 5.765 30.641 1.00 92.75 86 LEU A C 1
ATOM 667 O O . LEU A 1 86 ? -15.186 6.322 29.886 1.00 92.75 86 LEU A O 1
ATOM 671 N N . GLY A 1 87 ? -14.773 5.081 31.710 1.00 91.69 87 GLY A N 1
ATOM 672 C CA . GLY A 1 87 ? -16.145 4.917 32.164 1.00 91.69 87 GLY A CA 1
ATOM 673 C C . GLY A 1 87 ? -16.380 5.501 33.558 1.00 91.69 87 GLY A C 1
ATOM 674 O O . GLY A 1 87 ? -15.500 6.140 34.147 1.00 91.69 87 GLY A O 1
ATOM 675 N N . PRO A 1 88 ? -17.575 5.282 34.125 1.00 89.88 88 PRO A N 1
ATOM 676 C CA . PRO A 1 88 ? -17.961 5.870 35.399 1.00 89.88 88 PRO A CA 1
ATOM 677 C C . PRO A 1 88 ? -17.136 5.301 36.552 1.00 89.88 88 PRO A C 1
ATOM 679 O O . PRO A 1 88 ? -16.587 4.201 36.463 1.00 89.88 88 PRO A O 1
ATOM 682 N N . PHE A 1 89 ? -17.049 6.060 37.646 1.00 90.50 89 PHE A N 1
ATOM 683 C CA . PHE A 1 89 ? -16.263 5.701 38.835 1.00 90.50 89 PHE A CA 1
ATOM 684 C C . PHE A 1 89 ? -14.773 5.428 38.547 1.00 90.50 89 PHE A C 1
ATOM 686 O O . PHE A 1 89 ? -14.120 4.708 39.296 1.00 90.50 89 PHE A O 1
ATOM 693 N N . GLY A 1 90 ? -14.230 5.994 37.461 1.00 87.25 90 GLY A N 1
ATOM 694 C CA . GLY A 1 90 ? -12.839 5.784 37.057 1.00 87.25 90 GLY A CA 1
ATOM 695 C C . GLY A 1 90 ? -12.568 4.409 36.441 1.00 87.25 90 GLY A C 1
ATOM 696 O O . GLY A 1 90 ? -11.411 4.005 36.365 1.00 87.25 90 GLY A O 1
ATOM 697 N N . SER A 1 91 ? -13.606 3.677 36.016 1.00 90.38 91 SER A N 1
ATOM 698 C CA . SER A 1 91 ? -13.432 2.429 35.267 1.00 90.38 91 SER A CA 1
ATOM 699 C C . SER A 1 91 ? -12.692 2.702 33.958 1.00 90.38 91 SER A C 1
ATOM 701 O O . SER A 1 91 ? -13.010 3.649 33.248 1.00 90.38 91 SER A O 1
ATOM 703 N N . GLU A 1 92 ? -11.722 1.863 33.616 1.00 92.81 92 GLU A N 1
ATOM 704 C CA . GLU A 1 92 ? -10.856 2.059 32.457 1.00 92.81 92 GLU A CA 1
ATOM 705 C C . GLU A 1 92 ? -10.779 0.756 31.654 1.00 92.81 92 GLU A C 1
ATOM 707 O O . GLU A 1 92 ? -10.610 -0.323 32.228 1.00 92.81 92 GLU A O 1
ATOM 712 N N . ARG A 1 93 ? -10.900 0.841 30.326 1.00 91.38 93 ARG A N 1
ATOM 713 C CA . ARG A 1 93 ? -10.686 -0.293 29.417 1.00 91.38 93 ARG A CA 1
ATOM 714 C C . ARG A 1 93 ? -9.611 0.069 28.402 1.00 91.38 93 ARG A C 1
ATOM 716 O O . ARG A 1 93 ? -9.795 0.951 27.566 1.00 91.38 93 ARG A O 1
ATOM 723 N N . LYS A 1 94 ? -8.463 -0.600 28.498 1.00 91.81 94 LYS A N 1
ATOM 724 C CA . LYS A 1 94 ? -7.282 -0.367 27.656 1.00 91.81 94 LYS A CA 1
ATOM 725 C C . LYS A 1 94 ? -7.181 -1.423 26.565 1.00 91.81 94 LYS A C 1
ATOM 727 O O . LYS A 1 94 ? -7.353 -2.606 26.843 1.00 91.81 94 LYS A O 1
ATOM 732 N N . ASN A 1 95 ? -6.775 -0.998 25.367 1.00 90.88 95 ASN A N 1
ATOM 733 C CA . ASN A 1 95 ? -6.542 -1.868 24.209 1.00 90.88 95 ASN A CA 1
ATOM 734 C C . ASN A 1 95 ? -7.788 -2.680 23.810 1.00 90.88 95 ASN A C 1
ATOM 736 O O . ASN A 1 95 ? -7.670 -3.818 23.359 1.00 90.88 95 ASN A O 1
ATOM 740 N N . GLU A 1 96 ? -8.977 -2.111 23.998 1.00 92.56 96 GLU A N 1
ATOM 741 C CA . GLU A 1 96 ? -10.233 -2.757 23.624 1.00 92.56 96 GLU A CA 1
ATOM 742 C C . GLU A 1 96 ? -10.468 -2.594 22.122 1.00 92.56 96 GLU A C 1
ATOM 744 O O . GLU A 1 96 ? -10.252 -1.518 21.564 1.00 92.56 96 GLU A O 1
ATOM 749 N N . ALA A 1 97 ? -10.876 -3.671 21.452 1.00 91.81 97 ALA A N 1
ATOM 750 C CA . ALA A 1 97 ? -11.089 -3.648 20.013 1.00 91.81 97 ALA A CA 1
ATOM 751 C C . ALA A 1 97 ? -12.306 -2.795 19.646 1.00 91.81 97 ALA A C 1
ATOM 753 O O . ALA A 1 97 ? -13.405 -2.991 20.163 1.00 91.81 97 ALA A O 1
ATOM 754 N N . ILE A 1 98 ? -12.111 -1.879 18.703 1.00 91.81 98 ILE A N 1
ATOM 755 C CA . ILE A 1 98 ? -13.173 -1.063 18.132 1.00 91.81 98 ILE A CA 1
ATOM 756 C C . ILE A 1 98 ? -13.670 -1.769 16.874 1.00 91.81 98 ILE A C 1
ATOM 758 O O . ILE A 1 98 ? -12.968 -1.845 15.867 1.00 91.81 98 ILE A O 1
ATOM 762 N N . ALA A 1 99 ? -14.886 -2.308 16.930 1.00 90.06 99 ALA A N 1
ATOM 763 C CA . ALA A 1 99 ? -15.482 -2.984 15.787 1.00 90.06 99 ALA A CA 1
ATOM 764 C C . ALA A 1 99 ? -15.910 -1.960 14.713 1.00 90.06 99 ALA A C 1
ATOM 766 O O . ALA A 1 99 ? -16.696 -1.065 15.031 1.00 90.06 99 ALA A O 1
ATOM 767 N N . PRO A 1 100 ? -15.525 -2.123 13.430 1.00 88.94 100 PRO A N 1
ATOM 768 C CA . PRO A 1 100 ? -16.029 -1.273 12.345 1.00 88.94 100 PRO A CA 1
ATOM 769 C C . PRO A 1 100 ? -17.560 -1.287 12.256 1.00 88.94 100 PRO A C 1
ATOM 771 O O . PRO A 1 100 ? -18.190 -0.288 11.926 1.00 88.94 100 PRO A O 1
ATOM 774 N N . ALA A 1 101 ? -18.185 -2.411 12.618 1.00 89.12 101 ALA A N 1
ATOM 775 C CA . ALA A 1 101 ? -19.637 -2.557 12.654 1.00 89.12 101 ALA A CA 1
ATOM 776 C C . ALA A 1 101 ? -20.338 -1.579 13.616 1.00 89.12 101 ALA A C 1
ATOM 778 O O . ALA A 1 101 ? -21.519 -1.299 13.410 1.00 89.12 101 ALA A O 1
ATOM 779 N N . ALA A 1 102 ? -19.629 -1.059 14.626 1.00 89.12 102 ALA A N 1
ATOM 780 C CA . ALA A 1 102 ? -20.157 -0.050 15.540 1.00 89.12 102 ALA A CA 1
ATOM 781 C C . ALA A 1 102 ? -20.384 1.305 14.853 1.00 89.12 102 ALA A C 1
ATOM 783 O O . ALA A 1 102 ? -21.207 2.087 15.318 1.00 89.12 102 ALA A O 1
ATOM 784 N N . PHE A 1 103 ? -19.687 1.564 13.743 1.00 90.94 103 PHE A N 1
ATOM 785 C CA . PHE A 1 103 ? -19.768 2.810 12.993 1.00 90.94 103 PHE A CA 1
ATOM 786 C C . PHE A 1 103 ? -20.788 2.712 11.845 1.00 90.94 103 PHE A C 1
ATOM 788 O O . PHE A 1 103 ? -21.045 1.613 11.315 1.00 90.94 103 PHE A O 1
ATOM 795 N N . PRO A 1 104 ? -21.347 3.855 11.405 1.00 87.94 104 PRO A N 1
ATOM 796 C CA . PRO A 1 104 ? -22.093 3.945 10.154 1.00 87.94 104 PRO A CA 1
ATOM 797 C C . PRO A 1 104 ? -21.285 3.406 8.967 1.00 87.94 104 PRO A C 1
ATOM 799 O O . PRO A 1 104 ? -20.054 3.466 8.964 1.00 87.94 104 PRO A O 1
ATOM 802 N N . LYS A 1 105 ? -21.978 2.867 7.953 1.00 87.69 105 LYS A N 1
ATOM 803 C CA . LYS A 1 105 ? -21.349 2.173 6.810 1.00 87.69 105 LYS A CA 1
ATOM 804 C C . LYS A 1 105 ? -20.271 3.011 6.115 1.00 87.69 105 LYS A C 1
ATOM 806 O O . LYS A 1 105 ? -19.247 2.458 5.741 1.00 87.69 105 LYS A O 1
ATOM 811 N N . GLU A 1 106 ? -20.480 4.320 6.013 1.00 86.12 106 GLU A N 1
ATOM 812 C CA . GLU A 1 106 ? -19.564 5.276 5.377 1.00 86.12 106 GLU A CA 1
ATOM 813 C C . GLU A 1 106 ? -18.167 5.356 6.020 1.00 86.12 106 GLU A C 1
ATOM 815 O O . GLU A 1 106 ? -17.205 5.682 5.333 1.00 86.12 106 GLU A O 1
ATOM 820 N N . TYR A 1 107 ? -18.015 4.998 7.301 1.00 85.38 107 TYR A N 1
ATOM 821 C CA . TYR A 1 107 ? -16.718 5.046 7.994 1.00 85.38 107 TYR A CA 1
ATOM 822 C C . TYR A 1 107 ? -15.991 3.700 8.043 1.00 85.38 107 TYR A C 1
ATOM 824 O O . TYR A 1 107 ? -14.816 3.657 8.408 1.00 85.38 107 TYR A O 1
ATOM 832 N N . ARG A 1 108 ? -16.672 2.593 7.716 1.00 85.06 108 ARG A N 1
ATOM 833 C CA . ARG A 1 108 ? -16.153 1.231 7.943 1.00 85.06 108 ARG A CA 1
ATOM 834 C C . ARG A 1 108 ? -14.936 0.917 7.087 1.00 85.06 108 ARG A C 1
ATOM 836 O O . ARG A 1 108 ? -13.995 0.314 7.589 1.00 85.06 108 ARG A O 1
ATOM 843 N N . ASP A 1 109 ? -14.950 1.396 5.848 1.00 82.81 109 ASP A N 1
ATOM 844 C CA . ASP A 1 109 ? -13.848 1.252 4.892 1.00 82.81 109 ASP A CA 1
ATOM 845 C C . ASP A 1 109 ? -12.917 2.480 4.894 1.00 82.81 109 ASP A C 1
ATOM 847 O O . ASP A 1 109 ? -12.035 2.625 4.047 1.00 82.81 109 ASP A O 1
ATOM 851 N N . GLY A 1 110 ? -13.093 3.374 5.867 1.00 84.19 110 GLY A N 1
ATOM 852 C CA . GLY A 1 110 ? -12.347 4.615 5.979 1.00 84.19 110 GLY A CA 1
ATOM 853 C C . GLY A 1 110 ? -10.985 4.480 6.674 1.00 84.19 110 GLY A C 1
ATOM 854 O O . GLY A 1 110 ? -10.581 3.404 7.129 1.00 84.19 110 GLY A O 1
ATOM 855 N N . PRO A 1 111 ? -10.280 5.611 6.846 1.00 84.56 111 PRO A N 1
ATOM 856 C CA . PRO A 1 111 ? -8.948 5.649 7.446 1.00 84.56 111 PRO A CA 1
ATOM 857 C C . PRO A 1 111 ? -8.929 5.242 8.927 1.00 84.56 111 PRO A C 1
ATOM 859 O O . PRO A 1 111 ? -7.861 4.987 9.467 1.00 84.56 111 PRO A O 1
ATOM 862 N N . LEU A 1 112 ? -10.071 5.156 9.615 1.00 86.69 112 LEU A N 1
ATOM 863 C CA . LEU A 1 112 ? -10.112 4.707 11.014 1.00 86.69 112 LEU A CA 1
ATOM 864 C C . LEU A 1 112 ? -9.711 3.233 11.164 1.00 86.69 112 LEU A C 1
ATOM 866 O O . LEU A 1 112 ? -9.061 2.867 12.147 1.00 86.69 112 LEU A O 1
ATOM 870 N N . PHE A 1 113 ? -10.063 2.411 10.174 1.00 90.81 113 PHE A N 1
ATOM 871 C CA . PHE A 1 113 ? -9.879 0.958 10.193 1.00 90.81 113 PHE A CA 1
ATOM 872 C C . PHE A 1 113 ? -8.905 0.461 9.126 1.00 90.81 113 PHE A C 1
ATOM 874 O O . PHE A 1 113 ? -8.439 -0.672 9.211 1.00 90.81 113 PHE A O 1
ATOM 881 N N . ASN A 1 114 ? -8.563 1.309 8.156 1.00 90.12 114 ASN A N 1
ATOM 882 C CA . ASN A 1 114 ? -7.626 0.980 7.094 1.00 90.12 114 ASN A CA 1
ATOM 883 C C . ASN A 1 114 ? -6.327 1.785 7.202 1.00 90.12 114 ASN A C 1
ATOM 885 O O . ASN A 1 114 ? -6.309 2.926 7.675 1.00 90.12 114 ASN A O 1
ATOM 889 N N . ILE A 1 115 ? -5.234 1.179 6.740 1.00 90.00 115 ILE A N 1
ATOM 890 C CA . ILE A 1 115 ? -3.929 1.825 6.595 1.00 90.00 115 ILE A CA 1
ATOM 891 C C . ILE A 1 115 ? -3.411 1.664 5.167 1.00 90.00 115 ILE A C 1
ATOM 893 O O . ILE A 1 115 ? -3.566 0.608 4.552 1.00 90.00 115 ILE A O 1
ATOM 897 N N . THR A 1 116 ? -2.765 2.713 4.672 1.00 91.06 116 THR A N 1
ATOM 898 C CA . THR A 1 116 ? -2.034 2.713 3.407 1.00 91.06 116 THR A CA 1
ATOM 899 C C . THR A 1 116 ? -0.619 3.205 3.682 1.00 91.06 116 THR A C 1
ATOM 901 O O . THR A 1 116 ? -0.436 4.212 4.366 1.00 91.06 116 THR A O 1
ATOM 904 N N . PHE A 1 117 ? 0.383 2.494 3.173 1.00 91.56 117 PHE A N 1
ATOM 905 C CA . PHE A 1 117 ? 1.794 2.786 3.417 1.00 91.56 117 PHE A CA 1
ATOM 906 C C . PHE A 1 117 ? 2.364 3.717 2.346 1.00 91.56 117 PHE A C 1
ATOM 908 O O . PHE A 1 117 ? 2.922 3.265 1.344 1.00 91.56 117 PHE A O 1
ATOM 915 N N . ALA A 1 118 ? 2.240 5.023 2.576 1.00 89.38 118 ALA A N 1
ATOM 916 C CA . ALA A 1 118 ? 2.811 6.047 1.702 1.00 89.38 118 ALA A CA 1
ATOM 917 C C . ALA A 1 118 ? 4.302 6.325 1.974 1.00 89.38 118 ALA A C 1
ATOM 919 O O . ALA A 1 118 ? 4.945 6.991 1.171 1.00 89.38 118 ALA A O 1
ATOM 920 N N . ASP A 1 119 ? 4.859 5.821 3.073 1.00 90.81 119 ASP A N 1
ATOM 921 C CA . ASP A 1 119 ? 6.240 6.094 3.478 1.00 90.81 119 ASP A CA 1
ATOM 922 C C . ASP A 1 119 ? 7.275 5.491 2.517 1.00 90.81 119 ASP A C 1
ATOM 924 O O . ASP A 1 119 ? 7.010 4.535 1.776 1.00 90.81 119 ASP A O 1
ATOM 928 N N . SER A 1 120 ? 8.483 6.047 2.531 1.00 93.94 120 SER A N 1
ATOM 929 C CA . SER A 1 120 ? 9.593 5.532 1.728 1.00 93.94 120 SER A CA 1
ATOM 930 C C . SER A 1 120 ? 9.979 4.109 2.148 1.00 93.94 120 SER A C 1
ATOM 932 O O . SER A 1 120 ? 9.765 3.686 3.285 1.00 93.94 120 SER A O 1
ATOM 934 N N . MET A 1 121 ? 10.618 3.353 1.250 1.00 92.69 121 MET A N 1
ATOM 935 C CA . MET A 1 121 ? 11.127 2.015 1.592 1.00 92.69 121 MET A CA 1
ATOM 936 C C . MET A 1 121 ? 12.088 2.026 2.789 1.00 92.69 121 MET A C 1
ATOM 938 O O . MET A 1 121 ? 12.090 1.085 3.575 1.00 92.69 121 MET A O 1
ATOM 942 N N . ALA A 1 122 ? 12.879 3.090 2.957 1.00 91.75 122 ALA A N 1
ATOM 943 C CA . ALA A 1 122 ? 13.787 3.218 4.093 1.00 91.75 122 ALA A CA 1
ATOM 944 C C . ALA A 1 122 ? 13.030 3.350 5.426 1.00 91.75 122 ALA A C 1
ATOM 946 O O . ALA A 1 122 ? 13.380 2.673 6.390 1.00 91.75 122 ALA A O 1
ATOM 947 N N . GLU A 1 123 ? 11.974 4.167 5.465 1.00 91.12 123 GLU A N 1
ATOM 948 C CA . GLU A 1 123 ? 11.114 4.337 6.645 1.00 91.12 123 GLU A CA 1
ATOM 949 C C . GLU A 1 123 ? 10.341 3.054 6.964 1.00 91.12 123 GLU A C 1
ATOM 951 O O . GLU A 1 123 ? 10.301 2.627 8.116 1.00 91.12 123 GLU A O 1
ATOM 956 N N . LEU A 1 124 ? 9.797 2.372 5.948 1.00 91.81 124 LEU A N 1
ATOM 957 C CA . LEU A 1 124 ? 9.136 1.080 6.147 1.00 91.81 124 LEU A CA 1
ATOM 958 C C . LEU A 1 124 ? 10.093 0.014 6.689 1.00 91.81 124 LEU A C 1
ATOM 960 O O . LEU A 1 124 ? 9.713 -0.747 7.582 1.00 91.81 124 LEU A O 1
ATOM 964 N N . THR A 1 125 ? 11.328 -0.044 6.181 1.00 91.31 125 THR A N 1
ATOM 965 C CA . THR A 1 125 ? 12.351 -0.952 6.712 1.00 91.31 125 THR A CA 1
ATOM 966 C C . THR A 1 125 ? 12.694 -0.605 8.159 1.00 91.31 125 THR A C 1
ATOM 968 O O . THR A 1 125 ? 12.799 -1.514 8.982 1.00 91.31 125 THR A O 1
ATOM 971 N N . ASP A 1 126 ? 12.848 0.677 8.495 1.00 91.31 126 ASP A N 1
ATOM 972 C CA . ASP A 1 126 ? 13.131 1.111 9.867 1.00 91.31 126 ASP A CA 1
ATOM 973 C C . ASP A 1 126 ? 11.997 0.719 10.826 1.00 91.31 126 ASP A C 1
ATOM 975 O O . ASP A 1 126 ? 12.222 0.045 11.834 1.00 91.31 126 ASP A O 1
ATOM 979 N N . HIS A 1 127 ? 10.750 0.988 10.439 1.00 88.12 127 HIS A N 1
ATOM 980 C CA . HIS A 1 127 ? 9.565 0.547 11.168 1.00 88.12 127 HIS A CA 1
ATOM 981 C C . HIS A 1 127 ? 9.491 -0.978 11.315 1.00 88.12 127 HIS A C 1
ATOM 983 O O . HIS A 1 127 ? 9.084 -1.477 12.362 1.00 88.12 127 HIS A O 1
ATOM 989 N N . ALA A 1 128 ? 9.933 -1.742 10.316 1.00 88.38 128 ALA A N 1
ATOM 990 C CA . ALA A 1 128 ? 9.983 -3.199 10.386 1.00 88.38 128 ALA A CA 1
ATOM 991 C C . ALA A 1 128 ? 11.128 -3.743 11.265 1.00 88.38 128 ALA A C 1
ATOM 993 O O . ALA A 1 128 ? 11.121 -4.933 11.594 1.00 88.38 128 ALA A O 1
ATOM 994 N N . ARG A 1 129 ? 12.109 -2.927 11.669 1.00 88.31 129 ARG A N 1
ATOM 995 C CA . ARG A 1 129 ? 13.213 -3.349 12.554 1.00 88.31 129 ARG A CA 1
ATOM 996 C C . ARG A 1 129 ? 12.863 -3.310 14.038 1.00 88.31 129 ARG A C 1
ATOM 998 O O . ARG A 1 129 ? 13.606 -3.890 14.821 1.00 88.31 129 ARG A O 1
ATOM 1005 N N . THR A 1 130 ? 11.750 -2.685 14.422 1.00 83.50 130 THR A N 1
ATOM 1006 C CA . THR A 1 130 ? 11.301 -2.683 15.821 1.00 83.50 130 THR A CA 1
ATOM 1007 C C . THR A 1 130 ? 11.049 -4.103 16.346 1.00 83.50 130 THR A C 1
ATOM 1009 O O . THR A 1 130 ? 10.541 -4.964 15.620 1.00 83.50 130 THR A O 1
ATOM 1012 N N . ASP A 1 131 ? 11.365 -4.335 17.623 1.00 81.44 131 ASP A N 1
ATOM 1013 C CA . ASP A 1 131 ? 11.049 -5.583 18.335 1.00 81.44 131 ASP A CA 1
ATOM 1014 C C . ASP A 1 131 ? 9.558 -5.678 18.710 1.00 81.44 131 ASP A C 1
ATOM 1016 O O . ASP A 1 131 ? 9.060 -6.733 19.121 1.00 81.44 131 ASP A O 1
ATOM 1020 N N . GLU A 1 132 ? 8.811 -4.580 18.564 1.00 85.44 132 GLU A N 1
ATOM 1021 C CA . GLU A 1 132 ? 7.378 -4.559 18.821 1.00 85.44 132 GLU A CA 1
ATOM 1022 C C . GLU A 1 132 ? 6.602 -5.385 17.783 1.00 85.44 132 GLU A C 1
ATOM 1024 O O . GLU A 1 132 ? 6.796 -5.293 16.571 1.00 85.44 132 GLU A O 1
ATOM 1029 N N . LYS A 1 133 ? 5.646 -6.191 18.262 1.00 84.75 133 LYS A N 1
ATOM 1030 C CA . LYS A 1 133 ? 4.797 -7.021 17.388 1.00 84.75 133 LYS A CA 1
ATOM 1031 C C . LYS A 1 133 ? 3.829 -6.195 16.538 1.00 84.75 133 LYS A C 1
ATOM 1033 O O . LYS A 1 133 ? 3.385 -6.674 15.492 1.00 84.75 133 LYS A O 1
ATOM 1038 N N . ALA A 1 134 ? 3.474 -4.998 16.997 1.00 87.62 134 ALA A N 1
ATOM 1039 C CA . ALA A 1 134 ? 2.569 -4.108 16.293 1.00 87.62 134 ALA A CA 1
ATOM 1040 C C . ALA A 1 134 ? 2.909 -2.644 16.566 1.00 87.62 134 ALA A C 1
ATOM 1042 O O . ALA A 1 134 ? 3.119 -2.262 17.714 1.00 87.62 134 ALA A O 1
ATOM 1043 N N . ILE A 1 135 ? 2.879 -1.837 15.512 1.00 90.12 135 ILE A N 1
ATOM 1044 C CA . ILE A 1 135 ? 3.072 -0.392 15.574 1.00 90.12 135 ILE A CA 1
ATOM 1045 C C . ILE A 1 135 ? 1.726 0.270 15.847 1.00 90.12 135 ILE A C 1
ATOM 1047 O O . ILE A 1 135 ? 0.707 -0.081 15.245 1.00 90.12 135 ILE A O 1
ATOM 1051 N N . ARG A 1 136 ? 1.715 1.243 16.759 1.00 91.00 136 ARG A N 1
ATOM 1052 C CA . ARG A 1 136 ? 0.515 2.011 17.098 1.00 91.00 136 ARG A CA 1
ATOM 1053 C C . ARG A 1 136 ? 0.438 3.271 16.246 1.00 91.00 136 ARG A C 1
ATOM 1055 O O . ARG A 1 136 ? 1.077 4.270 16.556 1.00 91.00 136 ARG A O 1
ATOM 1062 N N . ALA A 1 137 ? -0.388 3.241 15.207 1.00 89.44 137 ALA A N 1
ATOM 1063 C CA . ALA A 1 137 ? -0.705 4.428 14.423 1.00 89.44 137 ALA A CA 1
ATOM 1064 C C . ALA A 1 137 ? -1.922 5.131 15.031 1.00 89.44 137 ALA A C 1
ATOM 1066 O O . ALA A 1 137 ? -3.063 4.703 14.827 1.00 89.44 137 ALA A O 1
ATOM 1067 N N . ALA A 1 138 ? -1.676 6.199 15.793 1.00 88.62 138 ALA A N 1
ATOM 1068 C CA . ALA A 1 138 ? -2.730 6.979 16.433 1.00 88.62 138 ALA A CA 1
ATOM 1069 C C . ALA A 1 138 ? -3.794 7.432 15.421 1.00 88.62 138 ALA A C 1
ATOM 1071 O O . ALA A 1 138 ? -3.507 7.711 14.250 1.00 88.62 138 ALA A O 1
ATOM 1072 N N . TRP A 1 139 ? -5.045 7.470 15.868 1.00 89.81 139 TRP A N 1
ATOM 1073 C CA . TRP A 1 139 ? -6.084 8.172 15.134 1.00 89.81 139 TRP A CA 1
ATOM 1074 C C . TRP A 1 139 ? -5.834 9.686 15.192 1.00 89.81 139 TRP A C 1
ATOM 1076 O O . TRP A 1 139 ? -5.301 10.172 16.194 1.00 89.81 139 TRP A O 1
ATOM 1086 N N . PRO A 1 140 ? -6.223 10.442 14.149 1.00 84.75 140 PRO A N 1
ATOM 1087 C CA . PRO A 1 140 ? -6.246 11.899 14.217 1.00 84.75 140 PRO A CA 1
ATOM 1088 C C . PRO A 1 140 ? -7.099 12.378 15.396 1.00 84.75 140 PRO A C 1
ATOM 1090 O O . PRO A 1 140 ? -8.096 11.739 15.732 1.00 84.75 140 PRO A O 1
ATOM 1093 N N . ALA A 1 141 ? -6.750 13.516 15.998 1.00 81.56 141 ALA A N 1
ATOM 1094 C CA . ALA A 1 141 ? -7.512 14.069 17.122 1.00 81.56 141 ALA A CA 1
ATOM 1095 C C . ALA A 1 141 ? -8.994 14.298 16.763 1.00 81.56 141 ALA A C 1
ATOM 1097 O O . ALA A 1 141 ? -9.881 13.996 17.561 1.00 81.56 141 ALA A O 1
ATOM 1098 N N . ASP A 1 142 ? -9.262 14.717 15.525 1.00 84.44 142 ASP A N 1
ATOM 1099 C CA . ASP A 1 142 ? -10.613 14.939 14.999 1.0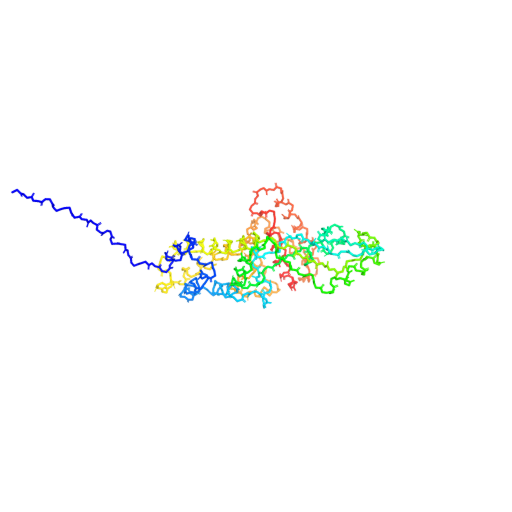0 84.44 142 ASP A CA 1
ATOM 1100 C C . ASP A 1 142 ? -11.462 13.659 14.975 1.00 84.44 142 ASP A C 1
ATOM 1102 O O . ASP A 1 142 ? -12.685 13.723 15.096 1.00 84.44 142 ASP A O 1
ATOM 1106 N N . ALA A 1 143 ? -10.836 12.479 14.899 1.00 85.56 143 ALA A N 1
ATOM 1107 C CA . ALA A 1 143 ? -11.554 11.210 14.978 1.00 85.56 143 ALA A CA 1
ATOM 1108 C C . ALA A 1 143 ? -12.201 11.000 16.356 1.00 85.56 143 ALA A C 1
ATOM 1110 O O . ALA A 1 143 ? -13.267 10.398 16.443 1.00 85.56 143 ALA A O 1
ATOM 1111 N N . LEU A 1 144 ? -11.591 11.510 17.433 1.00 85.12 144 LEU A N 1
ATOM 1112 C CA . LEU A 1 144 ? -12.174 11.433 18.776 1.00 85.12 144 LEU A CA 1
ATOM 1113 C C . LEU A 1 144 ? -13.417 12.323 18.886 1.00 85.12 144 LEU A C 1
ATOM 1115 O O . LEU A 1 144 ? -14.418 11.918 19.475 1.00 85.12 144 LEU A O 1
ATOM 1119 N N . VAL A 1 145 ? -13.373 13.507 18.265 1.00 85.50 145 VAL A N 1
ATOM 1120 C CA . VAL A 1 145 ? -14.522 14.419 18.182 1.00 85.50 145 VAL A CA 1
ATOM 1121 C C . VAL A 1 145 ? -15.648 13.780 17.371 1.00 85.50 145 VAL A C 1
ATOM 1123 O O . VAL A 1 145 ? -16.789 13.762 17.829 1.00 85.50 145 VAL A O 1
ATOM 1126 N N . LEU A 1 146 ? -15.323 13.188 16.218 1.00 87.56 146 LEU A N 1
ATOM 1127 C CA . LEU A 1 146 ? -16.276 12.456 15.382 1.00 87.56 146 LEU A CA 1
ATOM 1128 C C . LEU A 1 146 ? -16.970 11.331 16.162 1.00 87.56 146 LEU A C 1
ATOM 1130 O O . LEU A 1 146 ? -18.188 11.207 16.103 1.00 87.56 146 LEU A O 1
ATOM 1134 N N . VAL A 1 147 ? -16.215 10.533 16.921 1.00 87.06 147 VAL A N 1
ATOM 1135 C CA . VAL A 1 147 ? -16.773 9.450 17.748 1.00 87.06 147 VAL A CA 1
ATOM 1136 C C . VAL A 1 147 ? -17.789 9.986 18.757 1.00 87.06 147 VAL A C 1
ATOM 1138 O O . VAL A 1 147 ? -18.880 9.432 18.877 1.00 87.06 147 VAL A O 1
ATOM 1141 N N . GLU A 1 148 ? -17.477 11.082 19.448 1.00 84.31 148 GLU A N 1
ATOM 1142 C CA . GLU A 1 148 ? -18.406 11.693 20.406 1.00 84.31 148 GLU A CA 1
ATOM 1143 C C . GLU A 1 148 ? -19.646 12.288 19.713 1.00 84.31 148 GLU A C 1
ATOM 1145 O O . GLU A 1 148 ? -20.757 12.184 20.235 1.00 84.31 148 GLU A O 1
ATOM 1150 N N . MET A 1 149 ? -19.492 12.862 18.516 1.00 85.69 149 MET A N 1
ATOM 1151 C CA . MET A 1 149 ? -20.617 13.352 17.709 1.00 85.69 149 MET A CA 1
ATOM 1152 C C . MET A 1 149 ? -21.555 12.215 17.286 1.00 85.69 149 MET A C 1
ATOM 1154 O O . MET A 1 149 ? -22.749 12.278 17.572 1.00 85.69 149 MET A O 1
ATOM 1158 N N . LEU A 1 150 ? -21.020 11.136 16.706 1.00 87.50 150 LEU A N 1
ATOM 1159 C CA . LEU A 1 150 ? -21.811 9.970 16.288 1.00 87.50 150 LEU A CA 1
ATOM 1160 C C . LEU A 1 150 ? -22.508 9.291 17.479 1.00 87.50 150 LEU A C 1
ATOM 1162 O O . LEU A 1 150 ? -23.624 8.779 17.362 1.00 87.50 150 LEU A O 1
ATOM 1166 N N . LYS A 1 151 ? -21.872 9.312 18.656 1.00 87.19 151 LYS A N 1
ATOM 1167 C CA . LYS A 1 151 ? -22.470 8.833 19.906 1.00 87.19 151 LYS A CA 1
ATOM 1168 C C . LYS A 1 151 ? -23.666 9.687 20.329 1.00 87.19 151 LYS A C 1
ATOM 1170 O O . LYS A 1 151 ? -24.706 9.137 20.682 1.00 87.19 151 LYS A O 1
ATOM 1175 N N . ARG A 1 152 ? -23.547 11.017 20.264 1.00 84.38 152 ARG A N 1
ATOM 1176 C CA . ARG A 1 152 ? -24.646 11.956 20.564 1.00 84.38 152 ARG A CA 1
ATOM 1177 C C . ARG A 1 152 ? -25.816 11.828 19.594 1.00 84.38 152 ARG A C 1
ATOM 1179 O O . ARG A 1 152 ? -26.960 11.963 20.012 1.00 84.38 152 ARG A O 1
ATOM 1186 N N . GLU A 1 153 ? -25.531 11.551 18.327 1.00 86.31 153 GLU A N 1
ATOM 1187 C CA . GLU A 1 153 ? -26.538 11.313 17.286 1.00 86.31 153 GLU A CA 1
ATOM 1188 C C . GLU A 1 153 ? -27.197 9.927 17.387 1.00 86.31 153 GLU A C 1
ATOM 1190 O O . GLU A 1 153 ? -28.201 9.672 16.725 1.00 86.31 153 GLU A O 1
ATOM 1195 N N . GLY A 1 154 ? -26.655 9.022 18.211 1.00 85.62 154 GLY A N 1
ATOM 1196 C CA . GLY A 1 154 ? -27.158 7.655 18.367 1.00 85.62 154 GLY A CA 1
ATOM 1197 C C . GLY A 1 154 ? -26.859 6.741 17.174 1.00 85.62 154 GLY A C 1
ATOM 1198 O O . GLY A 1 154 ? -27.446 5.666 17.061 1.00 85.62 154 GLY A O 1
ATOM 1199 N N . THR A 1 155 ? -25.957 7.151 16.279 1.00 85.88 155 THR A N 1
ATOM 1200 C CA . THR A 1 155 ? -25.549 6.386 15.089 1.00 85.88 155 THR A CA 1
ATOM 1201 C C . THR A 1 155 ? -24.347 5.479 15.359 1.00 85.88 155 THR A C 1
ATOM 1203 O O . THR A 1 155 ? -24.073 4.564 14.579 1.00 85.88 155 THR A O 1
ATOM 1206 N N . LEU A 1 156 ? -23.654 5.699 16.481 1.00 88.06 156 LEU A N 1
ATOM 1207 C CA . LEU A 1 156 ? -22.564 4.864 16.971 1.00 88.06 156 LEU A CA 1
ATOM 1208 C C . LEU A 1 156 ? -23.076 3.815 17.966 1.00 88.06 156 LEU A C 1
ATOM 1210 O O . LEU A 1 156 ? -23.555 4.148 19.050 1.00 88.06 156 LEU A O 1
ATOM 1214 N N . ASN A 1 157 ? -22.915 2.535 17.633 1.00 84.94 157 ASN A N 1
ATOM 1215 C CA . ASN A 1 157 ? -23.296 1.429 18.511 1.00 84.94 157 ASN A CA 1
ATOM 1216 C C . ASN A 1 157 ? -22.143 1.060 19.458 1.00 84.94 157 ASN A C 1
ATOM 1218 O O . ASN A 1 157 ? -21.427 0.080 19.242 1.00 84.94 157 ASN A O 1
ATOM 1222 N N . MET A 1 158 ? -21.934 1.889 20.481 1.00 84.00 158 MET A N 1
ATOM 1223 C CA . MET A 1 158 ? -20.923 1.699 21.525 1.00 84.00 158 MET A CA 1
ATOM 1224 C C . MET A 1 158 ? -21.524 1.958 22.907 1.00 84.00 158 MET A C 1
ATOM 1226 O O . MET A 1 158 ? -22.546 2.631 23.029 1.00 84.00 158 MET A O 1
ATOM 1230 N N . ASP A 1 159 ? -20.890 1.421 23.953 1.00 84.06 159 ASP A N 1
ATOM 1231 C CA . ASP A 1 159 ? -21.376 1.560 25.329 1.00 84.06 159 ASP A CA 1
ATOM 1232 C C . ASP A 1 159 ? -21.496 3.053 25.716 1.00 84.06 159 ASP A C 1
ATOM 1234 O O . ASP A 1 159 ? -20.488 3.773 25.738 1.00 84.06 159 ASP A O 1
ATOM 1238 N N . PRO A 1 160 ? -22.710 3.551 26.028 1.00 82.00 160 PRO A N 1
ATOM 1239 C CA . PRO A 1 160 ? -22.932 4.960 26.315 1.00 82.00 160 PRO A CA 1
ATOM 1240 C C . PRO A 1 160 ? -22.197 5.433 27.572 1.00 82.00 160 PRO A C 1
ATOM 1242 O O . PRO A 1 160 ? -21.891 6.621 27.683 1.00 82.00 160 PRO A O 1
ATOM 1245 N N . MET A 1 161 ? -21.867 4.528 28.495 1.00 85.94 161 MET A N 1
ATOM 1246 C CA . MET A 1 161 ? -21.194 4.867 29.748 1.00 85.94 161 MET A CA 1
ATOM 1247 C C . MET A 1 161 ? -19.689 5.091 29.570 1.00 85.94 161 MET A C 1
ATOM 1249 O O . MET A 1 161 ? -19.071 5.681 30.450 1.00 85.94 161 MET A O 1
ATOM 1253 N N . TYR A 1 162 ? -19.106 4.675 28.443 1.00 88.94 162 TYR A N 1
ATOM 1254 C CA . TYR A 1 162 ? -17.675 4.804 28.177 1.00 88.94 162 TYR A CA 1
ATOM 1255 C C . TYR A 1 162 ? -17.383 5.853 27.101 1.00 88.94 162 TYR A C 1
ATOM 1257 O O . TYR A 1 162 ? -18.033 5.903 26.056 1.00 88.94 162 TYR A O 1
ATOM 1265 N N . SER A 1 163 ? -16.377 6.687 27.342 1.00 88.44 163 SER A N 1
ATOM 1266 C CA . SER A 1 163 ? -15.862 7.666 26.384 1.00 88.44 163 SER A CA 1
ATOM 1267 C C . SER A 1 163 ? -14.503 7.220 25.860 1.00 88.44 163 SER A C 1
ATOM 1269 O O . SER A 1 163 ? -13.627 6.833 26.634 1.00 88.44 163 SER A O 1
ATOM 1271 N N . LEU A 1 164 ? -14.327 7.274 24.538 1.00 89.19 164 LEU A N 1
ATOM 1272 C CA . LEU A 1 164 ? -13.049 7.000 23.887 1.00 89.19 164 LEU A CA 1
ATOM 1273 C C . LEU A 1 164 ? -12.109 8.188 24.115 1.00 89.19 164 LEU A C 1
ATOM 1275 O O . LEU A 1 164 ? -12.357 9.277 23.607 1.00 89.19 164 LEU A O 1
ATOM 1279 N N . ILE A 1 165 ? -11.021 7.974 24.851 1.00 89.38 165 ILE A N 1
ATOM 1280 C CA . ILE A 1 165 ? -10.007 9.011 25.106 1.00 89.38 165 ILE A CA 1
ATOM 1281 C C . ILE A 1 165 ? -8.788 8.877 24.192 1.00 89.38 165 ILE A C 1
ATOM 1283 O O . ILE A 1 165 ? -8.058 9.842 23.985 1.00 89.38 165 ILE A O 1
ATOM 1287 N N . GLN A 1 166 ? -8.566 7.692 23.623 1.00 89.62 166 GLN A N 1
ATOM 1288 C CA . GLN A 1 166 ? -7.513 7.457 22.642 1.00 89.62 166 GLN A CA 1
ATOM 1289 C C . GLN A 1 166 ? -7.912 6.306 21.724 1.00 89.62 166 GLN A C 1
ATOM 1291 O O . GLN A 1 166 ? -8.241 5.227 22.204 1.00 89.62 166 GLN A O 1
ATOM 1296 N N . GLY A 1 167 ? -7.835 6.519 20.413 1.00 91.12 167 GLY A N 1
ATOM 1297 C CA . GLY A 1 167 ? -7.967 5.473 19.402 1.00 91.12 167 GLY A CA 1
ATOM 1298 C C . GLY A 1 167 ? -6.671 5.342 18.613 1.00 91.12 167 GLY A C 1
ATOM 1299 O O . GLY A 1 167 ? -5.992 6.338 18.351 1.00 91.12 167 GLY A O 1
ATOM 1300 N N . TYR A 1 168 ? -6.293 4.122 18.257 1.00 93.38 168 TYR A N 1
ATOM 1301 C CA . TYR A 1 168 ? -5.151 3.872 17.389 1.00 93.38 168 TYR A CA 1
ATOM 1302 C C . TYR A 1 168 ? -5.350 2.594 16.577 1.00 93.38 168 TYR A C 1
ATOM 1304 O O . TYR A 1 168 ? -6.016 1.654 17.002 1.00 93.38 168 TYR A O 1
ATOM 1312 N N . ARG A 1 169 ? -4.734 2.544 15.402 1.00 94.19 169 ARG A N 1
ATOM 1313 C CA . ARG A 1 169 ? -4.623 1.338 14.581 1.00 94.19 169 ARG A CA 1
ATOM 1314 C C . ARG A 1 169 ? -3.420 0.536 15.056 1.00 94.19 169 ARG A C 1
ATOM 1316 O O . ARG A 1 169 ? -2.327 1.085 15.200 1.00 94.19 169 ARG A O 1
ATOM 1323 N N . ALA A 1 170 ? -3.624 -0.748 15.309 1.00 93.50 170 ALA A N 1
ATOM 1324 C CA . ALA A 1 170 ? -2.564 -1.687 15.638 1.00 93.50 170 ALA A CA 1
ATOM 1325 C C . ALA A 1 170 ? -2.079 -2.354 14.346 1.00 93.50 170 ALA A C 1
ATOM 1327 O O . ALA A 1 170 ? -2.687 -3.310 13.868 1.00 93.50 170 ALA A O 1
ATOM 1328 N N . ILE A 1 171 ? -0.997 -1.831 13.771 1.00 93.38 171 ILE A N 1
ATOM 1329 C CA . ILE A 1 171 ? -0.418 -2.316 12.515 1.00 93.38 171 ILE A CA 1
ATOM 1330 C C . ILE A 1 171 ? 0.512 -3.490 12.835 1.00 93.38 171 ILE A C 1
ATOM 1332 O O . ILE A 1 171 ? 1.548 -3.270 13.466 1.00 93.38 171 ILE A O 1
ATOM 1336 N N . PRO A 1 172 ? 0.202 -4.731 12.422 1.00 91.62 172 PRO A N 1
ATOM 1337 C CA . PRO A 1 172 ? 1.085 -5.862 12.671 1.00 91.62 172 PRO A CA 1
ATOM 1338 C C . PRO A 1 172 ? 2.418 -5.677 11.946 1.00 91.62 172 PRO A C 1
ATOM 1340 O O . PRO A 1 172 ? 2.442 -5.358 10.758 1.00 91.62 172 PRO A O 1
ATOM 1343 N N . ARG A 1 173 ? 3.537 -5.961 12.617 1.00 91.00 173 ARG A N 1
ATOM 1344 C CA . ARG A 1 173 ? 4.874 -5.889 12.002 1.00 91.00 173 ARG A CA 1
ATOM 1345 C C . ARG A 1 173 ? 4.994 -6.769 10.750 1.00 91.00 173 ARG A C 1
ATOM 1347 O O . ARG A 1 173 ? 5.658 -6.397 9.788 1.00 91.00 173 ARG A O 1
ATOM 1354 N N . SER A 1 174 ? 4.318 -7.919 10.735 1.00 90.06 174 SER A N 1
ATOM 1355 C CA . SER A 1 174 ? 4.270 -8.820 9.577 1.00 90.06 174 SER A CA 1
ATOM 1356 C C . SER A 1 174 ? 3.674 -8.172 8.326 1.00 90.06 174 SER A C 1
ATOM 1358 O O . SER A 1 174 ? 4.047 -8.556 7.224 1.00 90.06 174 SER A O 1
ATOM 1360 N N . MET A 1 175 ? 2.788 -7.183 8.480 1.00 91.50 175 MET A N 1
ATOM 1361 C CA . MET A 1 175 ? 2.213 -6.448 7.355 1.00 91.50 175 MET A CA 1
ATOM 1362 C C . MET A 1 175 ? 3.282 -5.613 6.645 1.00 91.50 175 MET A C 1
ATOM 1364 O O . MET A 1 175 ? 3.396 -5.698 5.429 1.00 91.50 175 MET A O 1
ATOM 1368 N N . LEU A 1 176 ? 4.120 -4.890 7.398 1.00 91.00 176 LEU A N 1
ATOM 1369 C CA . LEU A 1 176 ? 5.255 -4.145 6.838 1.00 91.00 176 LEU A CA 1
ATOM 1370 C C . LEU A 1 176 ? 6.224 -5.073 6.107 1.00 91.00 176 LEU A C 1
ATOM 1372 O O . LEU A 1 176 ? 6.605 -4.797 4.975 1.00 91.00 176 LEU A O 1
ATOM 1376 N N . ILE A 1 177 ? 6.565 -6.208 6.726 1.00 89.81 177 ILE A N 1
ATOM 1377 C CA . ILE A 1 177 ? 7.416 -7.228 6.098 1.00 89.81 177 ILE A CA 1
ATOM 1378 C C . ILE A 1 177 ? 6.786 -7.721 4.788 1.00 89.81 177 ILE A C 1
ATOM 1380 O O . ILE A 1 177 ? 7.491 -7.843 3.793 1.00 89.81 177 ILE A O 1
ATOM 1384 N N . GLY A 1 178 ? 5.468 -7.944 4.758 1.00 90.31 178 GLY A N 1
ATOM 1385 C CA . GLY A 1 178 ? 4.745 -8.347 3.551 1.00 90.31 178 GLY A CA 1
ATOM 1386 C C . GLY A 1 178 ? 4.775 -7.302 2.431 1.00 90.31 178 GLY A C 1
ATOM 1387 O O . GLY A 1 178 ? 4.912 -7.670 1.265 1.00 90.31 178 GLY A O 1
ATOM 1388 N N . VAL A 1 179 ? 4.703 -6.006 2.759 1.00 91.69 179 VAL A N 1
ATOM 1389 C CA . VAL A 1 179 ? 4.855 -4.915 1.774 1.00 91.69 179 VAL A CA 1
ATOM 1390 C C . VAL A 1 179 ? 6.281 -4.886 1.223 1.00 91.69 179 VAL A C 1
ATOM 1392 O O . VAL A 1 179 ? 6.470 -4.848 0.009 1.00 91.69 179 VAL A O 1
ATOM 1395 N N . LEU A 1 180 ? 7.285 -4.960 2.100 1.00 91.31 180 LEU A N 1
ATOM 1396 C CA . LEU A 1 180 ? 8.696 -4.991 1.709 1.00 91.31 180 LEU A CA 1
ATOM 1397 C C . LEU A 1 180 ? 9.002 -6.197 0.802 1.00 91.31 180 LEU A C 1
ATOM 1399 O O . LEU A 1 180 ? 9.649 -6.049 -0.235 1.00 91.31 180 LEU A O 1
ATOM 1403 N N . ASP A 1 181 ? 8.491 -7.378 1.148 1.00 89.06 181 ASP A N 1
ATOM 1404 C CA . ASP A 1 181 ? 8.643 -8.591 0.339 1.00 89.06 181 ASP A CA 1
ATOM 1405 C C . ASP A 1 181 ? 7.908 -8.481 -1.006 1.00 89.06 181 ASP A C 1
ATOM 1407 O O . ASP A 1 181 ? 8.444 -8.840 -2.051 1.00 89.06 181 ASP A O 1
ATOM 1411 N N . SER A 1 182 ? 6.720 -7.870 -1.015 1.00 90.25 182 SER A N 1
ATOM 1412 C CA . SER A 1 182 ? 5.961 -7.596 -2.241 1.00 90.25 182 SER A CA 1
ATOM 1413 C C . SER A 1 182 ? 6.718 -6.703 -3.225 1.00 90.25 182 SER A C 1
ATOM 1415 O O . SER A 1 182 ? 6.604 -6.908 -4.436 1.00 90.25 182 SER A O 1
ATOM 1417 N N . VAL A 1 183 ? 7.483 -5.727 -2.725 1.00 91.12 183 VAL A N 1
ATOM 1418 C CA . VAL A 1 183 ? 8.363 -4.880 -3.546 1.00 91.12 183 VAL A CA 1
ATOM 1419 C C . VAL A 1 183 ? 9.553 -5.686 -4.058 1.00 91.12 183 VAL A C 1
ATOM 1421 O O . VAL A 1 183 ? 9.852 -5.630 -5.248 1.00 91.12 183 VAL A O 1
ATOM 1424 N N . ARG A 1 184 ? 10.201 -6.485 -3.199 1.00 90.81 184 ARG A N 1
ATOM 1425 C CA . ARG A 1 184 ? 11.315 -7.362 -3.600 1.00 90.81 184 ARG A CA 1
ATOM 1426 C C . ARG A 1 184 ? 10.914 -8.320 -4.721 1.00 90.81 184 ARG A C 1
ATOM 1428 O O . ARG A 1 184 ? 11.622 -8.387 -5.722 1.00 90.81 184 ARG A O 1
ATOM 1435 N N . ASN A 1 185 ? 9.788 -9.015 -4.569 1.00 86.94 185 ASN A N 1
ATOM 1436 C CA . ASN A 1 185 ? 9.300 -9.980 -5.555 1.00 86.94 185 ASN A CA 1
ATOM 1437 C C . ASN A 1 185 ? 8.988 -9.299 -6.890 1.00 86.94 185 ASN A C 1
ATOM 1439 O O . ASN A 1 185 ? 9.422 -9.777 -7.927 1.00 86.94 185 ASN A O 1
ATOM 1443 N N . ARG A 1 186 ? 8.371 -8.111 -6.874 1.00 88.69 186 ARG A N 1
ATOM 1444 C CA . ARG A 1 186 ? 8.144 -7.334 -8.104 1.00 88.69 186 ARG A CA 1
ATOM 1445 C C . ARG A 1 186 ? 9.436 -6.916 -8.784 1.00 88.69 186 ARG A C 1
ATOM 1447 O O . ARG A 1 186 ? 9.531 -7.001 -9.999 1.00 88.69 186 ARG A O 1
ATOM 1454 N N . ILE A 1 187 ? 10.435 -6.467 -8.025 1.00 90.38 187 ILE A N 1
ATOM 1455 C CA . ILE A 1 187 ? 11.743 -6.125 -8.599 1.00 90.38 187 ILE A CA 1
ATOM 1456 C C . ILE A 1 187 ? 12.384 -7.363 -9.236 1.00 90.38 187 ILE A C 1
ATOM 1458 O O . ILE A 1 187 ? 12.957 -7.246 -10.315 1.00 90.38 187 ILE A O 1
ATOM 1462 N N . LEU A 1 188 ? 12.265 -8.532 -8.600 1.00 87.25 188 LEU A N 1
ATOM 1463 C CA . LEU A 1 188 ? 12.746 -9.795 -9.154 1.00 87.25 188 LEU A CA 1
ATOM 1464 C C . LEU A 1 188 ? 12.004 -10.170 -10.446 1.00 87.25 188 LEU A C 1
ATOM 1466 O O . LEU A 1 188 ? 12.658 -10.441 -11.449 1.00 87.25 188 LEU A O 1
ATOM 1470 N N . ASP A 1 189 ? 10.671 -10.123 -10.447 1.00 85.94 189 ASP A N 1
ATOM 1471 C CA . ASP A 1 189 ? 9.837 -10.439 -11.615 1.00 85.94 189 ASP A CA 1
ATOM 1472 C C . ASP A 1 189 ? 10.135 -9.499 -12.794 1.00 85.94 189 ASP A C 1
ATOM 1474 O O . ASP A 1 189 ? 10.268 -9.940 -13.939 1.00 85.94 189 ASP A O 1
ATOM 1478 N N . LEU A 1 190 ? 10.308 -8.202 -12.513 1.00 88.00 190 LEU A N 1
ATOM 1479 C CA . LEU A 1 190 ? 10.728 -7.210 -13.503 1.00 88.00 190 LEU A CA 1
ATOM 1480 C C . LEU A 1 190 ? 12.124 -7.517 -14.041 1.00 88.00 190 LEU A C 1
ATOM 1482 O O . LEU A 1 190 ? 12.329 -7.457 -15.248 1.00 88.00 190 LEU A O 1
ATOM 1486 N N . ALA A 1 191 ? 13.078 -7.849 -13.169 1.00 87.62 191 ALA A N 1
ATOM 1487 C CA . ALA A 1 191 ? 14.444 -8.146 -13.581 1.00 87.62 191 ALA A CA 1
ATOM 1488 C C . ALA A 1 191 ? 14.507 -9.392 -14.480 1.00 87.62 191 ALA A C 1
ATOM 1490 O O . ALA A 1 191 ? 15.142 -9.335 -15.528 1.00 87.62 191 ALA A O 1
ATOM 1491 N N . LEU A 1 192 ? 13.788 -10.464 -14.131 1.00 82.69 192 LEU A N 1
ATOM 1492 C CA . LEU A 1 192 ? 13.675 -11.675 -14.956 1.00 82.69 192 LEU A CA 1
ATOM 1493 C C . LEU A 1 192 ? 13.025 -11.376 -16.313 1.00 82.69 192 LEU A C 1
ATOM 1495 O O . LEU A 1 192 ? 13.532 -11.775 -17.356 1.00 82.69 192 LEU A O 1
ATOM 1499 N N . SER A 1 193 ? 11.940 -10.601 -16.322 1.00 84.56 193 SER A N 1
ATOM 1500 C CA . SER A 1 193 ? 11.267 -10.223 -17.571 1.00 84.56 193 SER A CA 1
ATOM 1501 C C . SER A 1 193 ? 12.143 -9.331 -18.459 1.00 84.56 193 SER A C 1
ATOM 1503 O O . SER A 1 193 ? 12.093 -9.408 -19.685 1.00 84.56 193 SER A O 1
ATOM 1505 N N . PHE A 1 194 ? 12.953 -8.460 -17.856 1.00 86.12 194 PHE A N 1
ATOM 1506 C CA . PHE A 1 194 ? 13.895 -7.618 -18.589 1.00 86.12 194 PHE A CA 1
ATOM 1507 C C . PHE A 1 194 ? 15.064 -8.420 -19.147 1.00 86.12 194 PHE A C 1
ATOM 1509 O O . PHE A 1 194 ? 15.493 -8.114 -20.253 1.00 86.12 194 PHE A O 1
ATOM 1516 N N . GLU A 1 195 ? 15.531 -9.452 -18.444 1.00 83.75 195 GLU A N 1
ATOM 1517 C CA . GLU A 1 195 ? 16.539 -10.384 -18.956 1.00 83.75 195 GLU A CA 1
ATOM 1518 C C . GLU A 1 195 ? 16.058 -11.079 -20.239 1.00 83.75 195 GLU A C 1
ATOM 1520 O O . GLU A 1 195 ? 16.813 -11.170 -21.204 1.00 83.75 195 GLU A O 1
ATOM 1525 N N . GLU A 1 196 ? 14.788 -11.494 -20.296 1.00 82.56 196 GLU A N 1
ATOM 1526 C CA . GLU A 1 196 ? 14.200 -12.115 -21.493 1.00 82.56 196 GLU A CA 1
ATOM 1527 C C . GLU A 1 196 ? 14.050 -11.139 -22.672 1.00 82.56 196 GLU A C 1
ATOM 1529 O O . GLU A 1 196 ? 14.210 -11.532 -23.830 1.00 82.56 196 GLU A O 1
ATOM 1534 N N . ILE A 1 197 ? 13.727 -9.870 -22.397 1.00 81.50 197 ILE A N 1
ATOM 1535 C CA . ILE A 1 197 ? 13.486 -8.850 -23.431 1.00 81.50 197 ILE A CA 1
ATOM 1536 C C . ILE A 1 197 ? 14.793 -8.248 -23.948 1.00 81.50 197 ILE A C 1
ATOM 1538 O O . ILE A 1 197 ? 14.955 -8.078 -25.154 1.00 81.50 197 ILE A O 1
ATOM 1542 N N . ALA A 1 198 ? 15.680 -7.871 -23.033 1.00 80.44 198 ALA A N 1
ATOM 1543 C CA . ALA A 1 198 ? 16.909 -7.140 -23.294 1.00 80.44 198 ALA A CA 1
ATOM 1544 C C . ALA A 1 198 ? 17.997 -7.607 -22.303 1.00 80.44 198 ALA A C 1
ATOM 1546 O O . ALA A 1 198 ? 18.210 -6.965 -21.272 1.00 80.44 198 ALA A O 1
ATOM 1547 N N . PRO A 1 199 ? 18.725 -8.697 -22.616 1.00 77.00 199 PRO A N 1
ATOM 1548 C CA . PRO A 1 199 ? 19.754 -9.265 -21.735 1.00 77.00 199 PRO A CA 1
ATOM 1549 C C . PRO A 1 199 ? 20.852 -8.265 -21.331 1.00 77.00 199 PRO A C 1
ATOM 1551 O O . PRO A 1 199 ? 21.367 -8.307 -20.215 1.00 77.00 199 PRO A O 1
ATOM 1554 N N . ASP A 1 200 ? 21.168 -7.323 -22.228 1.00 75.69 200 ASP A N 1
ATOM 1555 C CA . ASP A 1 200 ? 22.156 -6.257 -22.020 1.00 75.69 200 ASP A CA 1
ATOM 1556 C C . ASP A 1 200 ? 21.539 -4.959 -21.451 1.00 75.69 200 ASP A C 1
ATOM 1558 O O . ASP A 1 200 ? 22.175 -3.894 -21.484 1.00 75.69 200 ASP A O 1
ATOM 1562 N N . ALA A 1 201 ? 20.290 -5.002 -20.962 1.00 70.00 201 ALA A N 1
ATOM 1563 C CA . ALA A 1 201 ? 19.602 -3.834 -20.423 1.00 70.00 201 ALA A CA 1
ATOM 1564 C C . ALA A 1 201 ? 20.402 -3.214 -19.273 1.00 70.00 201 ALA A C 1
ATOM 1566 O O . ALA A 1 201 ? 20.790 -3.858 -18.301 1.00 70.00 201 ALA A O 1
ATOM 1567 N N . GLY A 1 202 ? 20.660 -1.915 -19.387 1.00 64.88 202 GLY A N 1
ATOM 1568 C CA . GLY A 1 202 ? 21.488 -1.200 -18.428 1.00 64.88 202 GLY A CA 1
ATOM 1569 C C . GLY A 1 202 ? 22.987 -1.252 -18.719 1.00 64.88 202 GLY A C 1
ATOM 1570 O O . GLY A 1 202 ? 23.676 -0.369 -18.229 1.00 64.88 202 GLY A O 1
ATOM 1571 N N . GLU A 1 203 ? 23.515 -2.154 -19.542 1.00 74.31 203 GLU A N 1
ATOM 1572 C CA . GLU A 1 203 ? 24.908 -2.067 -20.026 1.00 74.31 203 GLU A CA 1
ATOM 1573 C C . GLU A 1 203 ? 24.982 -1.301 -21.344 1.00 74.31 203 GLU A C 1
ATOM 1575 O O . GLU A 1 203 ? 25.826 -0.421 -21.539 1.00 74.31 203 GLU A O 1
ATOM 1580 N N . SER A 1 204 ? 24.027 -1.581 -22.225 1.00 70.69 204 SER A N 1
ATOM 1581 C CA . SER A 1 204 ? 23.842 -0.881 -23.484 1.00 70.69 204 SER A CA 1
ATOM 1582 C C . SER A 1 204 ? 22.521 -0.112 -23.486 1.00 70.69 204 SER A C 1
ATOM 1584 O O . SER A 1 204 ? 21.662 -0.262 -22.611 1.00 70.69 204 SER A O 1
ATOM 1586 N N . ARG A 1 205 ? 22.378 0.805 -24.445 1.00 71.44 205 ARG A N 1
ATOM 1587 C CA . ARG A 1 205 ? 21.133 1.550 -24.605 1.00 71.44 205 ARG A CA 1
ATOM 1588 C C . ARG A 1 205 ? 20.110 0.634 -25.267 1.00 71.44 205 ARG A C 1
ATOM 1590 O O . ARG A 1 205 ? 20.310 0.265 -26.420 1.00 71.44 205 ARG A O 1
ATOM 1597 N N . ALA A 1 206 ? 19.021 0.351 -24.555 1.00 74.94 206 ALA A N 1
ATOM 1598 C CA . ALA A 1 206 ? 17.901 -0.406 -25.096 1.00 74.94 206 ALA A CA 1
ATOM 1599 C C . ALA A 1 206 ? 17.378 0.243 -26.386 1.00 74.94 206 ALA A C 1
ATOM 1601 O O . ALA A 1 206 ? 17.310 1.477 -26.519 1.00 74.94 206 ALA A O 1
ATOM 1602 N N . THR A 1 207 ? 17.006 -0.598 -27.342 1.00 80.62 207 THR A N 1
ATOM 1603 C CA . THR A 1 207 ? 16.297 -0.176 -28.545 1.00 80.62 207 THR A CA 1
ATOM 1604 C C . THR A 1 207 ? 14.913 0.372 -28.174 1.00 80.62 207 THR A C 1
ATOM 1606 O O . THR A 1 207 ? 14.378 0.078 -27.097 1.00 80.62 207 THR A O 1
ATOM 1609 N N . PRO A 1 208 ? 14.294 1.190 -29.043 1.00 79.12 208 PRO A N 1
ATOM 1610 C CA . PRO A 1 208 ? 12.941 1.680 -28.795 1.00 79.12 208 PRO A CA 1
ATOM 1611 C C . PRO A 1 208 ? 11.909 0.555 -28.611 1.00 79.12 208 PRO A C 1
ATOM 1613 O O . PRO A 1 208 ? 10.997 0.699 -27.803 1.00 79.12 208 PRO A O 1
ATOM 1616 N N . GLU A 1 209 ? 12.069 -0.564 -29.324 1.00 81.69 209 GLU A N 1
ATOM 1617 C CA . GLU A 1 209 ? 11.167 -1.717 -29.236 1.00 81.69 209 GLU A CA 1
ATOM 1618 C C . GLU A 1 209 ? 11.304 -2.453 -27.897 1.00 81.69 209 GLU A C 1
ATOM 1620 O O . GLU A 1 209 ? 10.301 -2.721 -27.236 1.00 81.69 209 GLU A O 1
ATOM 1625 N N . GLU A 1 210 ? 12.536 -2.710 -27.448 1.00 80.75 210 GLU A N 1
ATOM 1626 C CA . GLU A 1 210 ? 12.802 -3.290 -26.124 1.00 80.75 210 GLU A CA 1
ATOM 1627 C C . GLU A 1 210 ? 12.258 -2.387 -25.014 1.00 80.75 210 GLU A C 1
ATOM 1629 O O . GLU A 1 210 ? 11.554 -2.856 -24.124 1.00 80.75 210 GLU A O 1
ATOM 1634 N N . SER A 1 211 ? 12.496 -1.075 -25.115 1.00 79.38 211 SER A N 1
ATOM 1635 C CA . SER A 1 211 ? 12.002 -0.092 -24.141 1.00 79.38 211 SER A CA 1
ATOM 1636 C C . SER A 1 211 ? 10.471 -0.113 -24.031 1.00 79.38 211 SER A C 1
ATOM 1638 O O . SER A 1 211 ? 9.927 -0.022 -22.931 1.00 79.38 211 SER A O 1
ATOM 1640 N N . ALA A 1 212 ? 9.762 -0.253 -25.158 1.00 78.19 212 ALA A N 1
ATOM 1641 C CA . ALA A 1 212 ? 8.303 -0.343 -25.186 1.00 78.19 212 ALA A CA 1
ATOM 1642 C C . ALA A 1 212 ? 7.790 -1.635 -24.528 1.00 78.19 212 ALA A C 1
ATOM 1644 O O . ALA A 1 212 ? 6.875 -1.583 -23.704 1.00 78.19 212 ALA A O 1
ATOM 1645 N N . ARG A 1 213 ? 8.417 -2.781 -24.824 1.00 79.12 213 ARG A N 1
ATOM 1646 C CA . ARG A 1 213 ? 8.077 -4.072 -24.199 1.00 79.12 213 ARG A CA 1
ATOM 1647 C C . ARG A 1 213 ? 8.357 -4.069 -22.694 1.00 79.12 213 ARG A C 1
ATOM 1649 O O . ARG A 1 213 ? 7.528 -4.542 -21.921 1.00 79.12 213 ARG A O 1
ATOM 1656 N N . MET A 1 214 ? 9.469 -3.471 -22.263 1.00 79.69 214 MET A N 1
ATOM 1657 C CA . MET A 1 214 ? 9.794 -3.299 -20.842 1.00 79.69 214 MET A CA 1
ATOM 1658 C C . MET A 1 214 ? 8.748 -2.442 -20.114 1.00 79.69 214 MET A C 1
ATOM 1660 O O . MET A 1 214 ? 8.341 -2.794 -19.009 1.00 79.69 214 MET A O 1
ATOM 1664 N N . SER A 1 215 ? 8.264 -1.356 -20.730 1.00 79.62 215 SER A N 1
ATOM 1665 C CA . SER A 1 215 ? 7.161 -0.555 -20.172 1.00 79.62 215 SER A CA 1
ATOM 1666 C C . SER A 1 215 ? 5.871 -1.372 -20.041 1.00 79.62 215 SER A C 1
ATOM 1668 O O . SER A 1 215 ? 5.185 -1.290 -19.025 1.00 79.62 215 SER A O 1
ATOM 1670 N N . GLN A 1 216 ? 5.534 -2.199 -21.036 1.00 76.88 216 GLN A N 1
ATOM 1671 C CA . GLN A 1 216 ? 4.343 -3.056 -20.984 1.00 76.88 216 GLN A CA 1
ATOM 1672 C C . GLN A 1 216 ? 4.424 -4.080 -19.840 1.00 76.88 216 GLN A C 1
ATOM 1674 O O . GLN A 1 216 ? 3.475 -4.236 -19.065 1.00 76.88 216 GLN A O 1
ATOM 1679 N N . VAL A 1 217 ? 5.571 -4.747 -19.708 1.00 79.81 217 VAL A N 1
ATOM 1680 C CA . VAL A 1 217 ? 5.875 -5.660 -18.598 1.00 79.81 217 VAL A CA 1
ATOM 1681 C C . VAL A 1 217 ? 5.749 -4.941 -17.259 1.00 79.81 217 VAL A C 1
ATOM 1683 O O . VAL A 1 217 ? 5.058 -5.424 -16.363 1.00 79.81 217 VAL A O 1
ATOM 1686 N N . PHE A 1 218 ? 6.341 -3.752 -17.140 1.00 79.31 218 PHE A N 1
ATOM 1687 C CA . PHE A 1 218 ? 6.260 -2.943 -15.931 1.00 79.31 218 PHE A CA 1
ATOM 1688 C C . PHE A 1 218 ? 4.812 -2.657 -15.515 1.00 79.31 218 PHE A C 1
ATOM 1690 O O . PHE A 1 218 ? 4.435 -2.944 -14.378 1.00 79.31 218 PHE A O 1
ATOM 1697 N N . ASN A 1 219 ? 3.980 -2.178 -16.443 1.00 75.00 219 ASN A N 1
ATOM 1698 C CA . ASN A 1 219 ? 2.569 -1.914 -16.162 1.00 75.00 219 ASN A CA 1
ATOM 1699 C C . ASN A 1 219 ? 1.817 -3.178 -15.723 1.00 75.00 219 ASN A C 1
ATOM 1701 O O . ASN A 1 219 ? 0.958 -3.118 -14.845 1.00 75.00 219 ASN A O 1
ATOM 1705 N N . THR A 1 220 ? 2.177 -4.335 -16.274 1.00 75.25 220 THR A N 1
ATOM 1706 C CA . THR A 1 220 ? 1.549 -5.615 -15.928 1.00 75.25 220 THR A CA 1
ATOM 1707 C C . THR A 1 220 ? 1.894 -6.058 -14.502 1.00 75.25 220 THR A C 1
ATOM 1709 O O . THR A 1 220 ? 0.997 -6.407 -13.741 1.00 75.25 220 THR A O 1
ATOM 1712 N N . TYR A 1 221 ? 3.167 -6.005 -14.101 1.00 71.56 221 TYR A N 1
ATOM 1713 C CA . TYR A 1 221 ? 3.600 -6.488 -12.780 1.00 71.56 221 TYR A CA 1
ATOM 1714 C C . TYR A 1 221 ? 3.353 -5.495 -11.638 1.00 71.56 221 TYR A C 1
ATOM 1716 O O . TYR A 1 221 ? 3.087 -5.898 -10.499 1.00 71.56 221 TYR A O 1
ATOM 1724 N N . VAL A 1 222 ? 3.452 -4.194 -11.915 1.00 69.44 222 VAL A N 1
ATOM 1725 C CA . VAL A 1 222 ? 3.293 -3.154 -10.891 1.00 69.44 222 VAL A CA 1
ATOM 1726 C C . VAL A 1 222 ? 1.836 -2.750 -10.746 1.00 69.44 222 VAL A C 1
ATOM 1728 O O . VAL A 1 222 ? 1.337 -2.702 -9.619 1.00 69.44 222 VAL A O 1
ATOM 1731 N N . TYR A 1 223 ? 1.142 -2.535 -11.865 1.00 64.88 223 TYR A N 1
ATOM 1732 C CA . TYR A 1 223 ? -0.241 -2.079 -11.845 1.00 64.88 223 TYR A CA 1
ATOM 1733 C C . TYR A 1 223 ? -1.241 -3.210 -12.069 1.00 64.88 223 TYR A C 1
ATOM 1735 O O . TYR A 1 223 ? -2.201 -3.242 -11.320 1.00 64.88 223 TYR A O 1
ATOM 1743 N N . GLY A 1 224 ? -0.990 -4.196 -12.941 1.00 48.12 224 GLY A N 1
ATOM 1744 C CA . GLY A 1 224 ? -1.945 -5.197 -13.473 1.00 48.12 224 GLY A CA 1
ATOM 1745 C C . GLY A 1 224 ? -2.773 -6.097 -12.528 1.00 48.12 224 GLY A C 1
ATOM 1746 O O . GLY A 1 224 ? -3.442 -7.007 -13.010 1.00 48.12 224 GLY A O 1
ATOM 1747 N N . GLY A 1 225 ? -2.800 -5.853 -11.214 1.00 42.94 225 GLY A N 1
ATOM 1748 C CA . GLY A 1 225 ? -3.860 -6.322 -10.300 1.00 42.94 225 GLY A CA 1
ATOM 1749 C C . GLY A 1 225 ? -4.954 -5.275 -10.015 1.00 42.94 225 GLY A C 1
ATOM 1750 O O . GLY A 1 225 ? -6.046 -5.612 -9.563 1.00 42.94 225 GLY A O 1
ATOM 1751 N N . GLN A 1 226 ? -4.682 -4.004 -10.300 1.00 37.78 226 GLN A N 1
ATOM 1752 C CA . GLN A 1 226 ? -5.654 -2.932 -10.457 1.00 37.78 226 GLN A CA 1
ATOM 1753 C C . GLN A 1 226 ? -5.509 -2.419 -11.886 1.00 37.78 226 GLN A C 1
ATOM 1755 O O . GLN A 1 226 ? -4.408 -2.350 -12.416 1.00 37.78 226 GLN A O 1
ATOM 1760 N N . ALA A 1 227 ? -6.619 -2.142 -12.561 1.00 34.69 227 ALA A N 1
ATOM 1761 C CA . ALA A 1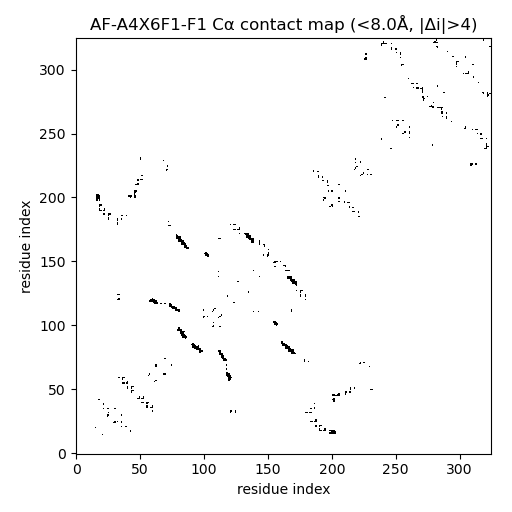 227 ? -6.576 -1.579 -13.902 1.00 34.69 227 ALA A CA 1
ATOM 1762 C C . ALA A 1 227 ? -5.502 -0.486 -13.995 1.00 34.69 227 ALA A C 1
ATOM 1764 O O . ALA A 1 227 ? -5.383 0.307 -13.064 1.00 34.69 227 ALA A O 1
ATOM 1765 N N . ALA A 1 228 ? -4.708 -0.498 -15.068 1.00 35.25 228 ALA A N 1
ATOM 1766 C CA . ALA A 1 228 ? -3.660 0.473 -15.353 1.00 35.25 228 ALA A CA 1
ATOM 1767 C C . ALA A 1 228 ? -4.232 1.903 -15.369 1.00 35.25 228 ALA A C 1
ATOM 1769 O O . ALA A 1 228 ? -4.524 2.475 -16.415 1.00 35.25 228 ALA A O 1
ATOM 1770 N N . VAL A 1 229 ? -4.422 2.476 -14.188 1.00 38.44 229 VAL A N 1
ATOM 1771 C CA . VAL A 1 229 ? -4.740 3.875 -13.965 1.00 38.44 229 VAL A CA 1
ATOM 1772 C C . VAL A 1 229 ? -3.384 4.531 -13.781 1.00 38.44 229 VAL A C 1
ATOM 1774 O O . VAL A 1 229 ? -2.794 4.480 -12.708 1.00 38.44 229 VAL A O 1
ATOM 1777 N N . GLY A 1 230 ? -2.851 5.050 -14.886 1.00 35.44 230 GLY A N 1
ATOM 1778 C CA . GLY A 1 230 ? -1.580 5.770 -14.894 1.00 35.44 230 GLY A CA 1
ATOM 1779 C C . GLY A 1 230 ? -0.515 5.226 -15.843 1.00 35.44 230 GLY A C 1
ATOM 1780 O O . GLY A 1 230 ? 0.665 5.361 -15.538 1.00 35.44 230 GLY A O 1
ATOM 1781 N N . SER A 1 231 ? -0.879 4.659 -17.002 1.00 31.38 231 SER A N 1
ATOM 1782 C CA . SER A 1 231 ? 0.106 4.577 -18.089 1.00 31.38 231 SER A CA 1
ATOM 1783 C C . SER A 1 231 ? 0.350 5.989 -18.628 1.00 31.38 231 SER A C 1
ATOM 1785 O O . SER A 1 231 ? -0.505 6.627 -19.246 1.00 31.38 231 SER A O 1
ATOM 1787 N N . THR A 1 232 ? 1.550 6.496 -18.379 1.00 37.19 232 THR A N 1
ATOM 1788 C CA . THR A 1 232 ? 2.067 7.724 -18.979 1.00 37.19 232 THR A CA 1
ATOM 1789 C C . THR A 1 232 ? 2.663 7.362 -20.335 1.00 37.19 232 THR A C 1
ATOM 1791 O O . THR A 1 232 ? 3.855 7.508 -20.572 1.00 37.19 232 THR A O 1
ATOM 1794 N N . ASN A 1 233 ? 1.804 6.822 -21.198 1.00 31.11 233 ASN A N 1
ATOM 1795 C CA . ASN A 1 233 ? 1.921 6.753 -22.656 1.00 31.11 233 ASN A CA 1
ATOM 1796 C C . ASN A 1 233 ? 0.568 6.416 -23.301 1.00 31.11 233 ASN A C 1
ATOM 1798 O O . ASN A 1 233 ? 0.497 5.993 -24.454 1.00 31.11 233 ASN A O 1
ATOM 1802 N N . VAL A 1 234 ? -0.534 6.717 -22.612 1.00 32.16 234 VAL A N 1
ATOM 1803 C CA . VAL A 1 234 ? -1.668 7.277 -23.333 1.00 32.16 234 VAL A CA 1
ATOM 1804 C C . VAL A 1 234 ? -1.100 8.572 -23.910 1.00 32.16 234 VAL A C 1
ATOM 1806 O O . VAL A 1 234 ? -0.907 9.553 -23.190 1.00 32.16 234 VAL A O 1
ATOM 1809 N N . HIS A 1 235 ? -0.791 8.586 -25.218 1.00 31.08 235 HIS A N 1
ATOM 1810 C CA . HIS A 1 235 ? -1.095 9.788 -25.988 1.00 31.08 235 HIS A CA 1
ATOM 1811 C C . HIS A 1 235 ? -2.400 10.249 -25.398 1.00 31.08 235 HIS A C 1
ATOM 1813 O O . HIS A 1 235 ? -3.346 9.467 -25.445 1.00 31.08 235 HIS A O 1
ATOM 1819 N N . GLN A 1 236 ? -2.412 11.410 -24.753 1.00 30.52 236 GLN A N 1
ATOM 1820 C CA . GLN A 1 236 ? -3.634 12.078 -24.386 1.00 30.52 236 GLN A CA 1
ATOM 1821 C C . GLN A 1 236 ? -4.355 12.313 -25.713 1.00 30.52 236 GLN A C 1
ATOM 1823 O O . GLN A 1 236 ? -4.338 13.398 -26.283 1.00 30.52 236 GLN A O 1
ATOM 1828 N N . VAL A 1 237 ? -4.963 11.254 -26.243 1.00 34.78 237 VAL A N 1
ATOM 1829 C CA . VAL A 1 237 ? -6.163 11.308 -27.010 1.00 34.78 237 VAL A CA 1
ATOM 1830 C C . VAL A 1 237 ? -7.092 11.808 -25.934 1.00 34.78 237 VAL A C 1
ATOM 1832 O O . VAL A 1 237 ? -7.676 11.064 -25.152 1.00 34.78 237 VAL A O 1
ATOM 1835 N N . GLN A 1 238 ? -7.111 13.135 -25.809 1.00 31.25 238 GLN A N 1
ATOM 1836 C CA . GLN A 1 238 ? -8.364 13.798 -25.593 1.00 31.25 238 GLN A CA 1
ATOM 1837 C C . GLN A 1 238 ? -9.304 13.076 -26.543 1.00 31.25 238 GLN A C 1
ATOM 1839 O O . GLN A 1 238 ? -9.237 13.278 -27.757 1.00 31.25 238 GLN A O 1
ATOM 1844 N N . VAL A 1 239 ? -10.089 12.147 -26.000 1.00 37.06 239 VAL A N 1
ATOM 1845 C CA . VAL A 1 239 ? -11.304 11.726 -26.664 1.00 37.06 239 VAL A CA 1
ATOM 1846 C C . VAL A 1 239 ? -12.125 12.995 -26.620 1.00 37.06 239 VAL A C 1
ATOM 1848 O O . VAL A 1 239 ? -12.832 13.291 -25.659 1.00 37.06 239 VAL A O 1
ATOM 1851 N N . ASN A 1 240 ? -11.881 13.850 -27.609 1.00 41.31 240 ASN A N 1
ATOM 1852 C CA . ASN A 1 240 ? -12.761 14.946 -27.880 1.00 41.31 240 ASN A CA 1
ATOM 1853 C C . ASN A 1 240 ? -14.109 14.282 -28.080 1.00 41.31 240 ASN A C 1
ATOM 1855 O O . ASN A 1 240 ? -14.234 13.299 -28.816 1.00 41.31 240 ASN A O 1
ATOM 1859 N N . ARG A 1 241 ? -15.088 14.794 -27.342 1.00 46.53 241 ARG A N 1
ATOM 1860 C CA . ARG A 1 241 ? -16.489 14.433 -27.476 1.00 46.53 241 ARG A CA 1
ATOM 1861 C C . ARG A 1 241 ? -16.782 14.202 -28.964 1.00 46.53 241 ARG A C 1
ATOM 1863 O O . ARG A 1 241 ? -16.582 15.134 -29.747 1.00 46.53 241 ARG A O 1
ATOM 1870 N N . SER A 1 242 ? -17.228 12.992 -29.311 1.00 53.56 242 SER A N 1
ATOM 1871 C CA . SER A 1 242 ? -17.607 12.501 -30.658 1.00 53.56 242 SER A CA 1
ATOM 1872 C C . SER A 1 242 ? -16.652 11.547 -31.400 1.00 53.56 242 SER A C 1
ATOM 1874 O O . SER A 1 242 ? -16.960 11.229 -32.545 1.00 53.56 242 SER A O 1
ATOM 1876 N N . ASP A 1 243 ? -15.562 11.034 -30.815 1.00 65.81 243 ASP A N 1
ATOM 1877 C CA . ASP A 1 243 ? -14.732 10.028 -31.516 1.00 65.81 243 ASP A CA 1
ATOM 1878 C C . ASP A 1 243 ? -15.081 8.579 -31.114 1.00 65.81 243 ASP A C 1
ATOM 1880 O O . ASP A 1 243 ? -14.484 7.980 -30.216 1.00 65.81 243 ASP A O 1
ATOM 1884 N N . GLU A 1 244 ? -16.125 8.042 -31.752 1.00 68.81 244 GLU A N 1
ATOM 1885 C CA . GLU A 1 244 ? -16.651 6.686 -31.526 1.00 68.81 244 GLU A CA 1
ATOM 1886 C C . GLU A 1 244 ? -15.610 5.597 -31.844 1.00 68.81 244 GLU A C 1
ATOM 1888 O O . GLU A 1 244 ? -15.508 4.610 -31.115 1.00 68.81 244 GLU A O 1
ATOM 1893 N N . ASP A 1 245 ? -14.769 5.811 -32.859 1.00 70.94 245 ASP A N 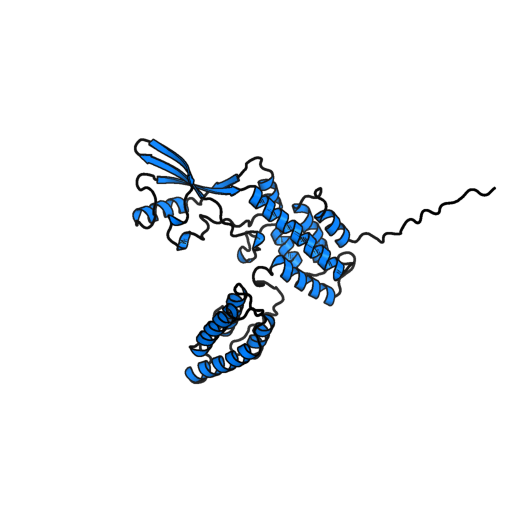1
ATOM 1894 C CA . ASP A 1 245 ? -13.720 4.865 -33.255 1.00 70.94 245 ASP A CA 1
ATOM 1895 C C . ASP A 1 245 ? -12.645 4.724 -32.166 1.00 70.94 245 ASP A C 1
ATOM 1897 O O . ASP A 1 245 ? -12.178 3.618 -31.872 1.00 70.94 245 ASP A O 1
ATOM 1901 N N . THR A 1 246 ? -12.309 5.828 -31.495 1.00 69.44 246 THR A N 1
ATOM 1902 C CA . THR A 1 246 ? -11.369 5.830 -30.367 1.00 69.44 246 THR A CA 1
ATOM 1903 C C . THR A 1 246 ? -11.942 5.108 -29.140 1.00 69.44 246 THR A C 1
ATOM 1905 O O . THR A 1 246 ? -11.221 4.357 -28.475 1.00 69.44 246 THR A O 1
ATOM 1908 N N . LEU A 1 247 ? -13.241 5.269 -28.851 1.00 75.38 247 LEU A N 1
ATOM 1909 C CA . LEU A 1 247 ? -13.913 4.534 -27.770 1.00 75.38 247 LEU A CA 1
ATOM 1910 C C . LEU A 1 247 ? -13.910 3.023 -28.042 1.00 75.38 247 LEU A C 1
ATOM 1912 O O . LEU A 1 247 ? -13.587 2.233 -27.154 1.00 75.38 247 LEU A O 1
ATOM 1916 N N . LEU A 1 248 ? -14.230 2.614 -29.269 1.00 75.19 248 LEU A N 1
ATOM 1917 C CA . LEU A 1 248 ? -14.270 1.204 -29.659 1.00 75.19 248 LEU A CA 1
ATOM 1918 C C . LEU A 1 248 ? -12.881 0.560 -29.622 1.00 75.19 248 LEU A C 1
ATOM 1920 O O . LEU A 1 248 ? -12.741 -0.556 -29.124 1.00 75.19 248 LEU A O 1
ATOM 1924 N N . ALA A 1 249 ? -11.841 1.270 -30.066 1.00 71.69 249 ALA A N 1
ATOM 1925 C CA . ALA A 1 249 ? -10.461 0.798 -29.964 1.00 71.69 249 ALA A CA 1
ATOM 1926 C C . ALA A 1 249 ? -10.016 0.619 -28.501 1.00 71.69 249 ALA A C 1
ATOM 1928 O O . ALA A 1 249 ? -9.383 -0.385 -28.165 1.00 71.69 249 ALA A O 1
ATOM 1929 N N . ALA A 1 250 ? -10.390 1.549 -27.614 1.00 66.50 250 ALA A N 1
ATOM 1930 C CA . ALA A 1 250 ? -10.098 1.449 -26.185 1.00 66.50 250 ALA A CA 1
ATOM 1931 C C . ALA A 1 250 ? -10.835 0.271 -25.524 1.00 66.50 250 ALA A C 1
ATOM 1933 O O . ALA A 1 250 ? -10.248 -0.456 -24.726 1.00 66.50 250 ALA A O 1
ATOM 1934 N N . LEU A 1 251 ? -12.097 0.028 -25.888 1.00 72.06 251 LEU A N 1
ATOM 1935 C CA . LEU A 1 251 ? -12.877 -1.103 -25.376 1.00 72.06 251 LEU A CA 1
ATOM 1936 C C . LEU A 1 251 ? -12.366 -2.454 -25.898 1.00 72.06 251 LEU A C 1
ATOM 1938 O O . LEU A 1 251 ? -12.308 -3.421 -25.134 1.00 72.06 251 LEU A O 1
ATOM 1942 N N . ALA A 1 252 ? -11.919 -2.515 -27.153 1.00 70.94 252 ALA A N 1
ATOM 1943 C CA . ALA A 1 252 ? -11.268 -3.696 -27.715 1.00 70.94 252 ALA A CA 1
ATOM 1944 C C . ALA A 1 252 ? -9.954 -4.024 -26.985 1.00 70.94 252 ALA A C 1
ATOM 1946 O O . ALA A 1 252 ? -9.690 -5.188 -26.685 1.00 70.94 252 ALA A O 1
ATOM 1947 N N . ALA A 1 253 ? -9.159 -3.007 -26.627 1.00 61.75 253 ALA A N 1
ATOM 1948 C CA . ALA A 1 253 ? -7.931 -3.179 -25.845 1.00 61.75 253 ALA A CA 1
ATOM 1949 C C . ALA A 1 253 ? -8.192 -3.702 -24.418 1.00 61.75 253 ALA A C 1
ATOM 1951 O O . ALA A 1 253 ? -7.338 -4.371 -23.840 1.00 61.75 253 ALA A O 1
ATOM 1952 N N . VAL A 1 254 ? -9.384 -3.441 -23.868 1.00 62.56 254 VAL A N 1
ATOM 1953 C CA . VAL A 1 254 ? -9.852 -3.960 -22.568 1.00 62.56 254 VAL A CA 1
ATOM 1954 C C . VAL A 1 254 ? -10.459 -5.371 -22.694 1.00 62.56 254 VAL A C 1
ATOM 1956 O O . VAL A 1 254 ? -10.783 -6.003 -21.690 1.00 62.56 254 VAL A O 1
ATOM 1959 N N . GLY A 1 255 ? -10.560 -5.913 -23.912 1.00 57.97 255 GLY A N 1
ATOM 1960 C CA . GLY A 1 255 ? -11.023 -7.278 -24.162 1.00 57.97 255 GLY A CA 1
ATOM 1961 C C . GLY A 1 255 ? -12.544 -7.427 -24.226 1.00 57.97 255 GLY A C 1
ATOM 1962 O O . GLY A 1 255 ? -13.047 -8.525 -23.978 1.00 57.97 255 GLY A O 1
ATOM 1963 N N . VAL A 1 256 ? -13.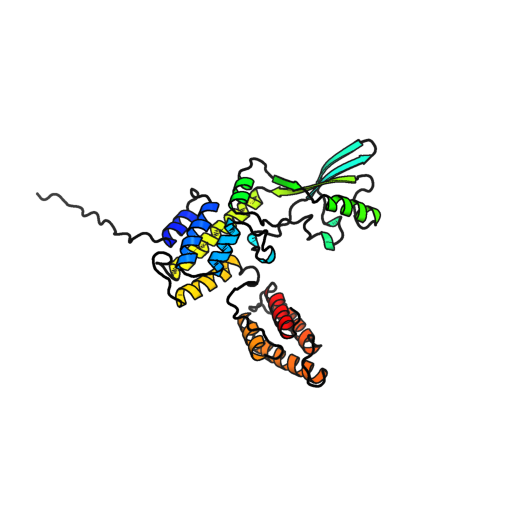278 -6.351 -24.543 1.00 70.19 256 VAL A N 1
ATOM 1964 C CA . VAL A 1 256 ? -14.714 -6.427 -24.858 1.00 70.19 256 VAL A CA 1
ATOM 1965 C C . VAL A 1 256 ? -14.899 -7.192 -26.167 1.00 70.19 256 VAL A C 1
ATOM 1967 O O . VAL A 1 256 ? -14.212 -6.931 -27.156 1.00 70.19 256 VAL A O 1
ATOM 1970 N N . ASP A 1 257 ? -15.818 -8.156 -26.169 1.00 72.06 257 ASP A N 1
ATOM 1971 C CA . ASP A 1 257 ? -16.058 -8.993 -27.336 1.00 72.06 257 ASP A CA 1
ATOM 1972 C C . ASP A 1 257 ? -16.668 -8.191 -28.509 1.00 72.06 257 ASP A C 1
ATOM 1974 O O . ASP A 1 257 ? -17.390 -7.211 -28.288 1.00 72.06 257 ASP A O 1
ATOM 1978 N N . PRO A 1 258 ? -16.400 -8.593 -29.767 1.00 71.12 258 PRO A N 1
ATOM 1979 C CA . PRO A 1 258 ? -16.891 -7.878 -30.944 1.00 71.12 258 PRO A CA 1
ATOM 1980 C C . PRO A 1 258 ? -18.419 -7.743 -31.019 1.00 71.12 258 PRO A C 1
ATOM 1982 O O . PRO A 1 258 ? -18.907 -6.721 -31.498 1.00 71.12 258 PRO A O 1
ATOM 1985 N N . ASP A 1 259 ? -19.176 -8.723 -30.516 1.00 73.56 259 ASP A N 1
ATOM 1986 C CA . ASP A 1 259 ? -20.644 -8.694 -30.559 1.00 73.56 259 ASP A CA 1
ATOM 1987 C C . ASP A 1 259 ? -21.195 -7.628 -29.598 1.00 73.56 259 ASP A C 1
ATOM 1989 O O . ASP A 1 259 ? -22.085 -6.849 -29.951 1.00 73.56 259 ASP A O 1
ATOM 1993 N N . SER A 1 260 ? -20.614 -7.519 -28.401 1.00 76.06 260 SER A N 1
ATOM 1994 C CA . SER A 1 260 ? -20.918 -6.458 -27.438 1.00 76.06 260 SER A CA 1
ATOM 1995 C C . SER A 1 260 ? -20.512 -5.074 -27.949 1.00 76.06 260 SER A C 1
ATOM 1997 O O . SER A 1 260 ? -21.200 -4.099 -27.642 1.00 76.06 260 SER A O 1
ATOM 1999 N N . MET A 1 261 ? -19.446 -4.964 -28.750 1.00 78.12 261 MET A N 1
ATOM 2000 C CA . MET A 1 261 ? -19.071 -3.697 -29.391 1.00 78.12 261 MET A CA 1
ATOM 2001 C C . MET A 1 261 ? -20.096 -3.252 -30.443 1.00 78.12 261 MET A C 1
ATOM 2003 O O . MET A 1 261 ? -20.459 -2.078 -30.481 1.00 78.12 261 MET A O 1
ATOM 2007 N N . GLU A 1 262 ? -20.627 -4.171 -31.250 1.00 80.25 262 GLU A N 1
ATOM 2008 C CA . GLU A 1 262 ? -21.702 -3.859 -32.204 1.00 80.25 262 GLU A CA 1
ATOM 2009 C C . GLU A 1 262 ? -23.020 -3.484 -31.502 1.00 80.25 262 GLU A C 1
ATOM 2011 O O . GLU A 1 262 ? -23.754 -2.612 -31.972 1.00 80.25 262 GLU A O 1
ATOM 2016 N N . GLU A 1 263 ? -23.318 -4.083 -30.344 1.00 80.81 263 GLU A N 1
ATOM 2017 C CA . GLU A 1 263 ? -24.445 -3.651 -29.507 1.00 80.81 263 GLU A CA 1
ATOM 2018 C C . GLU A 1 263 ? -24.249 -2.238 -28.934 1.00 80.81 263 GLU A C 1
ATOM 2020 O O . GLU A 1 263 ? -25.223 -1.489 -28.832 1.00 80.81 263 GLU A O 1
ATOM 2025 N N . LEU A 1 264 ? -23.015 -1.853 -28.585 1.00 83.56 264 LEU A N 1
ATOM 2026 C CA . LEU A 1 264 ? -22.717 -0.512 -28.076 1.00 83.56 264 LEU A CA 1
ATOM 2027 C C . LEU A 1 264 ? -22.916 0.561 -29.151 1.00 83.56 264 LEU A C 1
ATOM 2029 O O . LEU A 1 264 ? -23.532 1.584 -28.863 1.00 83.56 264 LEU A O 1
ATOM 2033 N N . LYS A 1 265 ? -22.460 0.320 -30.388 1.00 84.19 265 LYS A N 1
ATOM 2034 C CA . LYS A 1 265 ? -22.672 1.244 -31.521 1.00 84.19 265 LYS A CA 1
ATOM 2035 C C . LYS A 1 265 ? -24.154 1.543 -31.739 1.00 84.19 265 LYS A C 1
ATOM 2037 O O . LYS A 1 265 ? -24.556 2.694 -31.885 1.00 84.19 265 LYS A O 1
ATOM 2042 N N . LYS A 1 266 ? -24.992 0.501 -31.701 1.00 85.25 266 LYS A N 1
ATOM 2043 C CA . LYS A 1 266 ? -26.452 0.650 -31.813 1.00 85.25 266 LYS A CA 1
ATOM 2044 C C . LYS A 1 266 ? -27.028 1.451 -30.651 1.00 85.25 266 LYS A C 1
ATOM 2046 O O . LYS A 1 266 ? -27.827 2.347 -30.882 1.00 85.25 266 LYS A O 1
ATOM 2051 N N . ALA A 1 267 ? -26.581 1.177 -29.426 1.00 82.31 267 ALA A N 1
ATOM 2052 C CA . ALA A 1 267 ? -27.031 1.908 -28.246 1.00 82.31 267 ALA A CA 1
ATOM 2053 C C . ALA A 1 267 ? -26.641 3.399 -28.282 1.00 82.31 267 ALA A C 1
ATOM 2055 O O . ALA A 1 267 ? -27.436 4.244 -27.879 1.00 82.31 267 ALA A O 1
ATOM 2056 N N . LEU A 1 268 ? -25.448 3.731 -28.786 1.00 82.50 268 LEU A N 1
ATOM 2057 C CA . LEU A 1 268 ? -25.009 5.117 -28.984 1.00 82.50 268 LEU A CA 1
ATOM 2058 C C . LEU A 1 268 ? -25.848 5.832 -30.051 1.00 82.50 268 LEU A C 1
ATOM 2060 O O . LEU A 1 268 ? -26.238 6.982 -29.849 1.00 82.50 268 LEU A O 1
ATOM 2064 N N . ALA A 1 269 ? -26.166 5.151 -31.155 1.00 81.75 269 ALA A N 1
ATOM 2065 C CA . ALA A 1 269 ? -27.036 5.690 -32.198 1.00 81.75 269 ALA A CA 1
ATOM 2066 C C . ALA A 1 269 ? -28.468 5.938 -31.688 1.00 81.75 269 ALA A C 1
ATOM 2068 O O . ALA A 1 269 ? -29.014 7.015 -31.922 1.00 81.75 269 ALA A O 1
ATOM 2069 N N . GLU A 1 270 ? -29.042 4.992 -30.939 1.00 81.19 270 GLU A N 1
ATOM 2070 C CA . GLU A 1 270 ? -30.373 5.119 -30.326 1.00 81.19 270 GLU A CA 1
ATOM 2071 C C . GLU A 1 270 ? -30.431 6.283 -29.324 1.00 81.19 270 GLU A C 1
ATOM 2073 O O . GLU A 1 270 ? -31.324 7.124 -29.400 1.00 81.19 270 GLU A O 1
ATOM 2078 N N . ASP A 1 271 ? -29.442 6.401 -28.431 1.00 79.94 271 ASP A N 1
ATOM 2079 C CA . ASP A 1 271 ? -29.398 7.497 -27.455 1.00 79.94 271 ASP A CA 1
ATOM 2080 C C . ASP A 1 271 ? -29.167 8.875 -28.125 1.00 79.94 271 ASP A C 1
ATOM 2082 O O . ASP A 1 271 ? -29.604 9.902 -27.596 1.00 79.94 271 ASP A O 1
ATOM 2086 N N . ARG A 1 272 ? -28.513 8.922 -29.298 1.00 78.31 272 ARG A N 1
ATOM 2087 C CA . ARG A 1 272 ? -28.365 10.141 -30.117 1.00 78.31 272 ARG A CA 1
ATOM 2088 C C . ARG A 1 272 ? -29.678 10.514 -30.813 1.00 78.31 272 ARG A C 1
ATOM 2090 O O . ARG A 1 272 ? -30.021 11.697 -30.861 1.00 78.31 272 ARG A O 1
ATOM 2097 N N . GLU A 1 273 ? -30.419 9.538 -31.335 1.00 77.25 273 GLU A N 1
ATOM 2098 C CA . GLU A 1 273 ? -31.744 9.758 -31.932 1.00 77.25 273 GLU A CA 1
ATOM 2099 C C . GLU A 1 273 ? -32.758 10.249 -30.888 1.00 77.25 273 GLU A C 1
ATOM 2101 O O . GLU A 1 273 ? -33.434 11.256 -31.120 1.00 77.25 273 GLU A O 1
ATOM 2106 N N . ASP A 1 274 ? -32.785 9.631 -29.704 1.00 75.06 274 ASP A N 1
ATOM 2107 C CA . ASP A 1 274 ? -33.654 10.023 -28.585 1.00 75.06 274 ASP A CA 1
ATOM 2108 C C . ASP A 1 274 ? -33.342 11.435 -28.053 1.00 75.06 274 ASP A C 1
ATOM 2110 O O . ASP A 1 274 ? -34.218 12.116 -27.512 1.00 75.06 274 ASP A O 1
ATOM 2114 N N . ASN A 1 275 ? -32.111 11.917 -28.248 1.00 72.00 275 ASN A N 1
ATOM 2115 C CA . ASN A 1 275 ? -31.678 13.269 -27.893 1.00 72.00 275 ASN A CA 1
ATOM 2116 C C . ASN A 1 275 ? -31.739 14.262 -29.078 1.00 72.00 275 ASN A C 1
ATOM 2118 O O . ASN A 1 275 ? -31.031 15.273 -29.105 1.00 72.00 275 ASN A O 1
ATOM 2122 N N . GLY A 1 276 ? -32.588 13.993 -30.076 1.00 66.94 276 GLY A N 1
ATOM 2123 C CA . GLY A 1 276 ? -32.858 14.917 -31.183 1.00 66.94 276 GLY A CA 1
ATOM 2124 C C . GLY A 1 276 ? -31.692 15.084 -32.162 1.00 66.94 276 GLY A C 1
ATOM 2125 O O . GLY A 1 276 ? -31.562 16.142 -32.776 1.00 66.94 276 GLY A O 1
ATOM 2126 N N . GLY A 1 277 ? -30.837 14.065 -32.291 1.00 60.91 277 GLY A N 1
ATOM 2127 C CA . GLY A 1 277 ? -29.683 14.046 -33.195 1.00 60.91 277 GLY A CA 1
ATOM 2128 C C . GLY A 1 277 ? -28.384 14.587 -32.590 1.00 60.91 277 GLY A C 1
ATOM 2129 O O . GLY A 1 277 ? -27.377 14.644 -33.292 1.00 60.91 277 GLY A O 1
ATOM 2130 N N . ASN A 1 278 ? -28.385 14.962 -31.307 1.00 58.41 278 ASN A N 1
ATOM 2131 C CA . ASN A 1 278 ? -27.205 15.457 -30.597 1.00 58.41 278 ASN A CA 1
ATOM 2132 C C . ASN A 1 278 ? -26.654 14.421 -29.617 1.00 58.41 278 ASN A C 1
ATOM 2134 O O . ASN A 1 278 ? -27.415 13.699 -28.977 1.00 58.41 278 ASN A O 1
ATOM 2138 N N . ASP A 1 279 ? -25.339 14.431 -29.399 1.00 63.50 279 ASP A N 1
ATOM 2139 C CA . ASP A 1 279 ? -24.721 13.558 -28.401 1.00 63.50 279 ASP A CA 1
ATOM 2140 C C . ASP A 1 279 ? -25.139 13.944 -26.976 1.00 63.50 279 ASP A C 1
ATOM 2142 O O . ASP A 1 279 ? -24.866 15.075 -26.531 1.00 63.50 279 ASP A O 1
ATOM 2146 N N . PRO A 1 280 ? -25.796 13.030 -26.236 1.00 64.75 280 PRO A N 1
ATOM 2147 C CA . PRO A 1 280 ? -26.278 13.333 -24.902 1.00 64.75 280 PRO A CA 1
ATOM 2148 C C . PRO A 1 280 ? -25.099 13.644 -23.974 1.00 64.75 280 PRO A C 1
ATOM 2150 O O . PRO A 1 280 ? -23.993 13.141 -24.133 1.00 64.75 280 PRO A O 1
ATOM 2153 N N . ALA A 1 281 ? -25.308 14.526 -22.994 1.00 64.38 281 ALA A N 1
ATOM 2154 C CA . ALA A 1 281 ? -24.263 14.886 -22.023 1.00 64.38 281 ALA A CA 1
ATOM 2155 C C . ALA A 1 281 ? -23.985 13.770 -20.996 1.00 64.38 281 ALA A C 1
ATOM 2157 O O . ALA A 1 281 ? -23.106 13.908 -20.150 1.00 64.38 281 ALA A O 1
ATOM 2158 N N . LYS A 1 282 ? -24.789 12.702 -21.025 1.00 73.62 282 LYS A N 1
ATOM 2159 C CA . LYS A 1 282 ? -24.724 11.532 -20.151 1.00 73.62 282 LYS A CA 1
ATOM 2160 C C . LYS A 1 282 ? -25.125 10.290 -20.949 1.00 73.62 282 LYS A C 1
ATOM 2162 O O . LYS A 1 282 ? -25.895 10.450 -21.895 1.00 73.62 282 LYS A O 1
ATOM 2167 N N . PRO A 1 283 ? -24.695 9.078 -20.549 1.00 75.38 283 PRO A N 1
ATOM 2168 C CA . PRO A 1 283 ? -25.255 7.843 -21.076 1.00 75.38 283 PRO A CA 1
ATOM 2169 C C . PRO A 1 283 ? -26.781 7.891 -21.022 1.00 75.38 283 PRO A C 1
ATOM 2171 O O . PRO A 1 283 ? -27.359 8.136 -19.956 1.00 75.38 283 PRO A O 1
ATOM 2174 N N . GLY A 1 284 ? -27.427 7.681 -22.165 1.00 75.75 284 GLY A N 1
ATOM 2175 C CA . GLY A 1 284 ? -28.871 7.562 -22.226 1.00 75.75 284 GLY A CA 1
ATOM 2176 C C . GLY A 1 284 ? -29.326 6.183 -21.755 1.00 75.75 284 GLY A C 1
ATOM 2177 O O . GLY A 1 284 ? -28.610 5.428 -21.075 1.00 75.75 284 GLY A O 1
ATOM 2178 N N . ARG A 1 285 ? -30.582 5.865 -22.059 1.00 80.06 285 ARG A N 1
ATOM 2179 C CA . ARG A 1 285 ? -31.211 4.636 -21.576 1.00 80.06 285 ARG A CA 1
ATOM 2180 C C . ARG A 1 285 ? -30.616 3.413 -22.269 1.00 80.06 285 ARG A C 1
ATOM 2182 O O . ARG A 1 285 ? -30.444 2.387 -21.603 1.00 80.06 285 ARG A O 1
ATOM 2189 N N . ALA A 1 286 ? -30.300 3.507 -23.559 1.00 79.56 286 ALA A N 1
ATOM 2190 C CA . ALA A 1 286 ? -29.783 2.391 -24.336 1.00 79.56 286 ALA A CA 1
ATOM 2191 C C . ALA A 1 286 ? -28.360 2.022 -23.894 1.00 79.56 286 ALA A C 1
ATOM 2193 O O . ALA A 1 286 ? -28.105 0.850 -23.594 1.00 79.56 286 ALA A O 1
ATOM 2194 N N . VAL A 1 287 ? -27.469 3.007 -23.719 1.00 81.88 287 VAL A N 1
ATOM 2195 C CA . VAL A 1 287 ? -26.086 2.781 -23.257 1.00 81.88 287 VAL A CA 1
ATOM 2196 C C . VAL A 1 287 ? -26.049 2.279 -21.810 1.00 81.88 287 VAL A C 1
ATOM 2198 O O . VAL A 1 287 ? -25.318 1.338 -21.494 1.00 81.88 287 VAL A O 1
ATOM 2201 N N . SER A 1 288 ? -26.893 2.820 -20.926 1.00 77.06 288 SER A N 1
ATOM 2202 C CA . SER A 1 288 ? -27.000 2.328 -19.541 1.00 77.06 288 SER A CA 1
ATOM 2203 C C . SER A 1 288 ? -27.527 0.886 -19.478 1.00 77.06 288 SER A C 1
ATOM 2205 O O . SER A 1 288 ? -27.088 0.079 -18.656 1.00 77.06 288 SER A O 1
ATOM 2207 N N . SER A 1 289 ? -28.460 0.532 -20.369 1.00 75.50 289 SER A N 1
ATOM 2208 C CA . SER A 1 289 ? -28.994 -0.827 -20.477 1.00 75.50 289 SER A CA 1
ATOM 2209 C C . SER A 1 289 ? -27.960 -1.810 -21.032 1.00 75.50 289 SER A C 1
ATOM 2211 O O . SER A 1 289 ? -27.879 -2.947 -20.561 1.00 75.50 289 SER A O 1
ATOM 2213 N N . TRP A 1 290 ? -27.141 -1.367 -21.986 1.00 83.94 290 TRP A N 1
ATOM 2214 C CA . TRP A 1 290 ? -26.006 -2.130 -22.496 1.00 83.94 290 TRP A CA 1
ATOM 2215 C C . TRP A 1 290 ? -24.970 -2.409 -21.400 1.00 83.94 290 TRP A C 1
ATOM 2217 O O . TRP A 1 290 ? -24.613 -3.569 -21.204 1.00 83.94 290 TRP A O 1
ATOM 2227 N N . LEU A 1 291 ? -24.587 -1.401 -20.605 1.00 77.31 291 LEU A N 1
ATOM 2228 C CA . LEU A 1 291 ? -23.677 -1.569 -19.459 1.00 77.31 291 LEU A CA 1
ATOM 2229 C C . LEU A 1 291 ? -24.192 -2.623 -18.465 1.00 77.31 291 LEU A C 1
ATOM 2231 O O . LEU A 1 291 ? -23.433 -3.471 -17.984 1.00 77.31 291 LEU A O 1
ATOM 2235 N N . GLY A 1 292 ? -25.500 -2.611 -18.195 1.00 71.56 292 GLY A N 1
ATOM 2236 C CA . GLY A 1 292 ? -26.155 -3.613 -17.354 1.00 71.56 292 GLY A CA 1
ATOM 2237 C C . GLY A 1 292 ? -26.111 -5.027 -17.947 1.00 71.56 292 GLY A C 1
ATOM 2238 O O . GLY A 1 292 ? -25.800 -5.983 -17.235 1.00 71.56 292 GLY A O 1
ATOM 2239 N N . ARG A 1 293 ? -26.373 -5.178 -19.254 1.00 74.50 293 ARG A N 1
ATOM 2240 C CA . ARG A 1 293 ? -26.297 -6.477 -19.948 1.00 74.50 293 ARG A CA 1
ATOM 2241 C C . ARG A 1 293 ? -24.873 -7.012 -20.019 1.00 74.50 293 ARG A C 1
ATOM 2243 O O . ARG A 1 293 ? -24.679 -8.202 -19.786 1.00 74.50 293 ARG A O 1
ATOM 2250 N N . LEU A 1 294 ? -23.895 -6.153 -20.288 1.00 72.25 294 LEU A N 1
ATOM 2251 C CA . LEU A 1 294 ? -22.484 -6.526 -20.322 1.00 72.25 294 LEU A CA 1
ATOM 2252 C C . LEU A 1 294 ? -22.021 -7.032 -18.949 1.00 72.25 294 LEU A C 1
ATOM 2254 O O . LEU A 1 294 ? -21.414 -8.098 -18.854 1.00 72.25 294 LEU A O 1
ATOM 2258 N N . SER A 1 295 ? -22.406 -6.329 -17.880 1.00 62.94 295 SER A N 1
ATOM 2259 C CA . SER A 1 295 ? -22.124 -6.739 -16.498 1.00 62.94 295 SER A CA 1
ATOM 2260 C C . SER A 1 295 ? -22.752 -8.099 -16.156 1.00 62.94 295 SER A C 1
ATOM 2262 O O . SER A 1 295 ? -22.129 -8.931 -15.49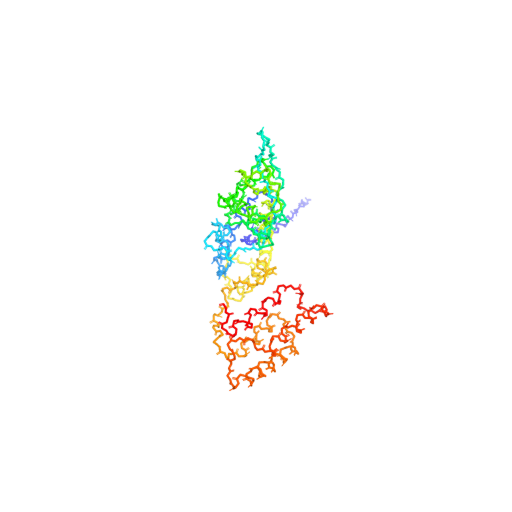9 1.00 62.94 295 SER A O 1
ATOM 2264 N N . LEU A 1 296 ? -23.972 -8.361 -16.638 1.00 61.81 296 LEU A N 1
ATOM 2265 C CA . LEU A 1 296 ? -24.672 -9.632 -16.430 1.00 61.81 296 LEU A CA 1
ATOM 2266 C C . LEU A 1 296 ? -24.080 -10.788 -17.263 1.00 61.81 296 LEU A C 1
ATOM 2268 O O . LEU A 1 296 ? -24.019 -11.923 -16.786 1.00 61.81 296 LEU A O 1
ATOM 2272 N N . ARG A 1 297 ? -23.617 -10.520 -18.491 1.00 64.31 297 ARG A N 1
ATOM 2273 C CA . ARG A 1 297 ? -22.941 -11.505 -19.357 1.00 64.31 297 ARG A CA 1
ATOM 2274 C C . ARG A 1 297 ? -21.584 -11.917 -18.789 1.00 64.31 297 ARG A C 1
ATOM 2276 O O . ARG A 1 297 ? -21.301 -13.110 -18.735 1.00 64.31 297 ARG A O 1
ATOM 2283 N N . ALA A 1 298 ? -20.809 -10.964 -18.271 1.00 54.97 298 ALA A N 1
ATOM 2284 C CA . ALA A 1 298 ? -19.551 -11.237 -17.572 1.00 54.97 298 ALA A CA 1
ATOM 2285 C C . ALA A 1 298 ? -19.747 -12.134 -16.333 1.00 54.97 298 ALA A C 1
ATOM 2287 O O . ALA A 1 298 ? -18.891 -12.951 -16.012 1.00 54.97 298 ALA A O 1
ATOM 2288 N N . ALA A 1 299 ? -20.897 -12.029 -15.657 1.00 47.94 299 ALA A N 1
ATOM 2289 C CA . ALA A 1 299 ? -21.230 -12.863 -14.503 1.00 47.94 299 ALA A CA 1
ATOM 2290 C C . ALA A 1 299 ? -21.698 -14.291 -14.856 1.00 47.94 299 ALA A C 1
ATOM 2292 O O . ALA A 1 299 ? -21.725 -15.149 -13.975 1.00 47.94 299 ALA A O 1
ATOM 2293 N N . THR A 1 300 ? -22.097 -14.556 -16.105 1.00 49.00 300 THR A N 1
ATOM 2294 C CA . THR A 1 300 ? -22.774 -15.809 -16.505 1.00 49.00 300 THR A CA 1
ATOM 2295 C C . THR A 1 300 ? -21.992 -16.650 -17.512 1.00 49.00 300 THR A C 1
ATOM 2297 O O . THR A 1 300 ? -22.102 -17.876 -17.486 1.00 49.00 300 THR A O 1
ATOM 2300 N N . ALA A 1 301 ? -21.170 -16.035 -18.360 1.00 43.38 301 ALA A N 1
ATOM 2301 C CA . ALA A 1 301 ? -20.221 -16.729 -19.220 1.00 43.38 301 ALA A CA 1
ATOM 2302 C C . ALA A 1 301 ? -18.823 -16.586 -18.612 1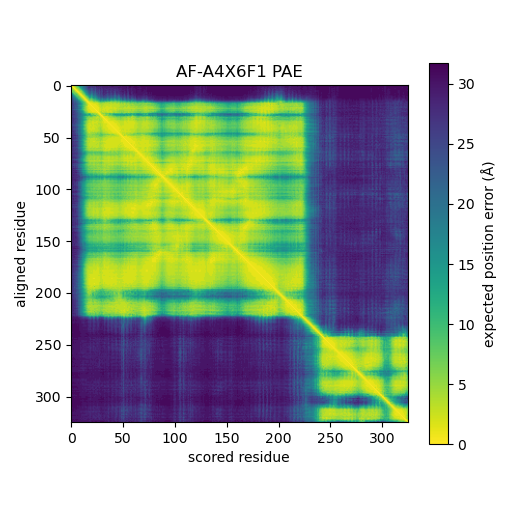.00 43.38 301 ALA A C 1
ATOM 2304 O O . ALA A 1 301 ? -18.378 -15.470 -18.372 1.00 43.38 301 ALA A O 1
ATOM 2305 N N . GLY A 1 302 ? -18.109 -17.693 -18.386 1.00 43.56 302 GLY A N 1
ATOM 2306 C CA . GLY A 1 302 ? -16.696 -17.692 -17.969 1.00 43.56 302 GLY A CA 1
ATOM 2307 C C . GLY A 1 302 ? -15.737 -17.179 -19.057 1.00 43.56 302 GLY A C 1
ATOM 2308 O O . GLY A 1 302 ? -14.745 -17.837 -19.354 1.00 43.56 302 GLY A O 1
ATOM 2309 N N . GLY A 1 303 ? -16.076 -16.058 -19.698 1.00 36.00 303 GLY A N 1
ATOM 2310 C CA . GLY A 1 303 ? -15.292 -15.336 -20.693 1.00 36.00 303 GLY A CA 1
ATOM 2311 C C . GLY A 1 303 ? -14.438 -14.236 -20.060 1.00 36.00 303 GLY A C 1
ATOM 2312 O O . GLY A 1 303 ? -14.651 -13.826 -18.924 1.00 36.00 303 GLY A O 1
ATOM 2313 N N . THR A 1 304 ? -13.458 -13.765 -20.825 1.00 40.34 304 THR A N 1
ATOM 2314 C CA . THR A 1 304 ? -12.279 -12.958 -20.451 1.00 40.34 304 THR A CA 1
ATOM 2315 C C . THR A 1 304 ? -12.520 -11.608 -19.773 1.00 40.34 304 THR A C 1
ATOM 2317 O O . THR A 1 304 ? -11.555 -10.974 -19.354 1.00 40.34 304 THR A O 1
ATOM 2320 N N . VAL A 1 305 ? -13.766 -11.183 -19.570 1.00 41.16 305 VAL A N 1
ATOM 2321 C CA . VAL A 1 305 ? -14.072 -10.090 -18.641 1.00 41.16 305 VAL A CA 1
ATOM 2322 C C . VAL A 1 305 ? -14.274 -10.712 -17.263 1.00 41.16 305 VAL A C 1
ATOM 2324 O O . VAL A 1 305 ? -15.395 -10.923 -16.806 1.00 41.16 305 VAL A O 1
ATOM 2327 N N . ALA A 1 306 ? -13.161 -11.068 -16.617 1.00 34.50 306 ALA A N 1
ATOM 2328 C CA . ALA A 1 306 ? -13.174 -11.560 -15.248 1.00 34.50 306 ALA A CA 1
ATOM 2329 C C . ALA A 1 306 ? -13.913 -10.545 -14.360 1.00 34.50 306 ALA A C 1
ATOM 2331 O O . ALA A 1 306 ? -13.511 -9.385 -14.246 1.00 34.50 306 ALA A O 1
ATOM 2332 N N . VAL A 1 307 ? -15.022 -11.002 -13.776 1.00 36.53 307 VAL A N 1
ATOM 2333 C CA . VAL A 1 307 ? -15.905 -10.271 -12.863 1.00 36.53 307 VAL A CA 1
ATOM 2334 C C . VAL A 1 307 ? -15.065 -9.548 -11.808 1.00 36.53 307 VAL A C 1
ATOM 2336 O O . VAL A 1 307 ? -14.515 -10.165 -10.898 1.00 36.53 307 VAL A O 1
ATOM 2339 N N . GLY A 1 308 ? -14.922 -8.233 -11.981 1.00 56.72 308 GLY A N 1
ATOM 2340 C CA . GLY A 1 308 ? -14.011 -7.394 -11.211 1.00 56.72 308 GLY A CA 1
ATOM 2341 C C . GLY A 1 308 ? -13.597 -6.129 -11.969 1.00 56.72 308 GLY A C 1
ATOM 2342 O O . GLY A 1 308 ? -14.413 -5.495 -12.638 1.00 56.72 308 GLY A O 1
ATOM 2343 N N . ALA A 1 309 ? -12.319 -5.756 -11.858 1.00 35.16 309 ALA A N 1
ATOM 2344 C CA . ALA A 1 309 ? -11.752 -4.465 -12.268 1.00 35.16 309 ALA A CA 1
ATOM 2345 C C . ALA A 1 309 ? -12.084 -3.994 -13.705 1.00 35.16 309 ALA A C 1
ATOM 2347 O O . ALA A 1 309 ? -12.112 -2.788 -13.939 1.00 35.16 309 ALA A O 1
ATOM 2348 N N . GLY A 1 310 ? -12.398 -4.894 -14.647 1.00 39.00 310 GLY A N 1
ATOM 2349 C CA . GLY A 1 310 ? -12.750 -4.542 -16.032 1.00 39.00 310 GLY A CA 1
ATOM 2350 C C . GLY A 1 310 ? -14.078 -3.786 -16.191 1.00 39.00 310 GLY A C 1
ATOM 2351 O O . GLY A 1 310 ? -14.173 -2.896 -17.034 1.00 39.00 310 GLY A O 1
ATOM 2352 N N . GLY A 1 311 ? -15.086 -4.053 -15.350 1.00 49.03 311 GLY A N 1
ATOM 2353 C CA . GLY A 1 311 ? -16.382 -3.354 -15.422 1.00 49.03 311 GLY A CA 1
ATOM 2354 C C . GLY A 1 311 ? -16.283 -1.870 -15.050 1.00 49.03 311 GLY A C 1
ATOM 2355 O O . GLY A 1 311 ? -16.951 -1.022 -15.648 1.00 49.03 311 GLY A O 1
ATOM 2356 N N . ASN A 1 312 ? -15.381 -1.545 -14.118 1.00 56.22 312 ASN A N 1
ATOM 2357 C CA . ASN A 1 312 ? -15.081 -0.165 -13.741 1.00 56.22 312 ASN A CA 1
ATOM 2358 C C . ASN A 1 312 ? -14.323 0.569 -14.853 1.00 56.22 312 ASN A C 1
ATOM 2360 O O . ASN A 1 312 ? -14.626 1.729 -15.109 1.00 56.22 312 ASN A O 1
ATOM 2364 N N . VAL A 1 313 ? -13.411 -0.108 -15.561 1.00 61.16 313 VAL A N 1
ATOM 2365 C CA . VAL A 1 313 ? -12.670 0.479 -16.693 1.00 61.16 313 VAL A CA 1
ATOM 2366 C C . VAL A 1 313 ? -13.594 0.768 -17.872 1.00 61.16 313 VAL A C 1
ATOM 2368 O O . VAL A 1 313 ? -13.567 1.870 -18.407 1.00 61.16 313 VAL A O 1
ATOM 2371 N N . VAL A 1 314 ? -14.467 -0.177 -18.243 1.00 68.31 314 VAL A N 1
ATOM 2372 C CA . VAL A 1 314 ? -15.462 0.035 -19.310 1.00 68.31 314 VAL A CA 1
ATOM 2373 C C . VAL A 1 314 ? -16.397 1.195 -18.959 1.00 68.31 314 VAL A C 1
ATOM 2375 O O . VAL A 1 314 ? -16.655 2.060 -19.795 1.00 68.31 314 VAL A O 1
ATOM 2378 N N . SER A 1 315 ? -16.851 1.264 -17.704 1.00 67.44 315 SER A N 1
ATOM 2379 C CA . SER A 1 315 ? -17.684 2.373 -17.229 1.00 67.44 315 SER A CA 1
ATOM 2380 C C . SER A 1 315 ? -16.938 3.711 -17.275 1.00 67.44 315 SER A C 1
ATOM 2382 O O . SER A 1 315 ? -17.507 4.701 -17.719 1.00 67.44 315 SER A O 1
ATOM 2384 N N . GLN A 1 316 ? -15.662 3.753 -16.882 1.00 66.31 316 GLN A N 1
ATOM 2385 C CA . GLN A 1 316 ? -14.833 4.962 -16.940 1.00 66.31 316 GLN A CA 1
ATOM 2386 C C . GLN A 1 316 ? -14.560 5.428 -18.374 1.00 66.31 316 GLN A C 1
ATOM 2388 O O . GLN A 1 316 ? -14.628 6.625 -18.636 1.00 66.31 316 GLN A O 1
ATOM 2393 N N . LEU A 1 317 ? -14.311 4.510 -19.313 1.00 70.94 317 LEU A N 1
ATOM 2394 C CA . LEU A 1 317 ? -14.124 4.841 -20.730 1.00 70.94 317 LEU A CA 1
ATOM 2395 C C . LEU A 1 317 ? -15.393 5.447 -21.341 1.00 70.94 317 LEU A C 1
ATOM 2397 O O . LEU A 1 317 ? -15.320 6.454 -22.043 1.00 70.94 317 LEU A O 1
ATOM 2401 N N . ILE A 1 318 ? -16.563 4.888 -21.018 1.00 76.25 318 ILE A N 1
ATOM 2402 C CA . ILE A 1 318 ? -17.849 5.442 -21.459 1.00 76.25 318 ILE A CA 1
ATOM 2403 C C . ILE A 1 318 ? -18.110 6.807 -20.819 1.00 76.25 318 ILE A C 1
ATOM 2405 O O . ILE A 1 318 ? -18.518 7.741 -21.504 1.00 76.25 318 ILE A O 1
ATOM 2409 N N . MET A 1 319 ? -17.855 6.961 -19.521 1.00 70.75 319 MET A N 1
ATOM 2410 C CA . MET A 1 319 ? -18.041 8.244 -18.839 1.00 70.75 319 MET A CA 1
ATOM 2411 C C . MET A 1 319 ? -17.089 9.318 -19.396 1.00 70.75 319 MET A C 1
ATOM 2413 O O . MET A 1 319 ? -17.529 10.433 -19.677 1.00 70.75 319 MET A O 1
ATOM 2417 N N . SER A 1 320 ? -15.834 8.957 -19.684 1.00 70.56 320 SER A N 1
ATOM 2418 C CA . SER A 1 320 ? -14.854 9.820 -20.351 1.00 70.56 320 SER A CA 1
ATOM 2419 C C . SER A 1 320 ? -15.305 10.242 -21.755 1.00 70.56 320 SER A C 1
ATOM 2421 O O . SER A 1 320 ? -15.209 11.424 -22.081 1.00 70.56 320 SER A O 1
ATOM 2423 N N . TYR A 1 321 ? -15.889 9.332 -22.546 1.00 73.62 321 TYR A N 1
ATOM 2424 C CA . TYR A 1 321 ? -16.476 9.653 -23.856 1.00 73.62 321 TYR A CA 1
ATOM 2425 C C . TYR A 1 321 ? -17.590 10.711 -23.764 1.00 73.62 321 TYR A C 1
ATOM 2427 O O . TYR A 1 321 ? -17.670 11.613 -24.600 1.00 73.62 321 TYR A O 1
ATOM 2435 N N . PHE A 1 322 ? -18.409 10.663 -22.709 1.00 69.94 322 PHE A N 1
ATOM 2436 C CA . PHE A 1 322 ? -19.441 11.673 -22.443 1.00 69.94 322 PHE A CA 1
ATOM 2437 C C . PHE A 1 322 ? -18.910 12.954 -21.774 1.00 69.94 322 PHE A C 1
ATOM 2439 O O . PHE A 1 322 ? -19.691 13.858 -21.472 1.00 69.94 322 PHE A O 1
ATOM 2446 N N . GLY A 1 323 ? -17.596 13.071 -21.558 1.00 62.59 323 GLY A N 1
ATOM 2447 C CA . GLY A 1 323 ? -16.978 14.215 -20.885 1.00 62.59 323 GLY A CA 1
ATOM 2448 C C . GLY A 1 323 ? -17.239 14.256 -19.377 1.00 62.59 323 GLY A C 1
ATOM 2449 O O . GLY A 1 323 ? -17.114 15.312 -18.760 1.00 62.59 323 GLY A O 1
ATOM 2450 N N . MET A 1 324 ? -17.623 13.123 -18.789 1.00 55.34 324 MET A N 1
ATOM 2451 C CA . MET A 1 324 ? -17.763 12.922 -17.351 1.00 55.34 324 MET A CA 1
ATOM 2452 C C . MET A 1 324 ? -16.549 12.132 -16.855 1.00 55.34 324 MET A C 1
ATOM 2454 O O . MET A 1 324 ? -16.615 10.923 -16.664 1.00 55.34 324 MET A O 1
ATOM 2458 N N . GLY A 1 325 ? -15.416 12.814 -16.726 1.00 43.81 325 GLY A N 1
ATOM 2459 C CA . GLY A 1 325 ? -14.186 12.281 -16.137 1.00 43.81 325 GLY A CA 1
ATOM 2460 C C . GLY A 1 325 ? -13.831 13.053 -14.884 1.00 43.81 325 GLY A C 1
ATOM 2461 O O . GLY A 1 325 ? -13.958 14.297 -14.936 1.00 43.81 325 GLY A O 1
#